Protein AF-A0A0U4ZTF5-F1 (afdb_monomer_lite)

Sequence (291 aa):
MTHYTDYFFTSNLTDYICPNFGTFQCRPPNACAREPSTGKLYCCDHMDGSHSVCWTIPSPCKNDGSTLYCSSWGVDWCCDYDTEVCTRTTGQTNICWNKVNSEVGLIYEDTLNQLYSSLMTDDPSATTYAFDLASTLQITVSSSFSSPPPLSTWSPKPDGSSSSVLTPSTLGTTTTDGSTTTTPALGPNTVNSPDPGSHPSSSWSGGAIAAMVLAGFMVVGTVLGVIVLLLDRRKSRDIVRSGAGSGAGAEIPELDDTRPVQQVCEADGHSIRPPLVPLGPHELPSGAWAL

pLDDT: mean 73.36, std 22.15, range [35.06, 98.44]

Organism: Aspergillus calidoustus (NCBI:txid454130)

Secondary structure (DSSP, 8-state):
--S-EEEEEEPGGGTTBPTT-TT-B--TTSEEEE-TTT--EEEE---SSTT-EEEEPPBPP-SSSSEEEEEETTEEEEEETTTEEE--STT--S-EEEEEEPGGGGS-HHHHHHHHHHHHHH-TT-SEEEE-HHHHHHHHHHHTTS-PPP-------------------------------------------------------S----SSSHHHHHHHHHHHHHHHHHHHHHHTTTTTS----------PPP------------TT----PPP-------PPPP-----

Foldseek 3Di:
DDQWDWKKFFDVVQVQADPPQVPDHQHPVWIWTAGPPPRFIWTWDQAAPDPTWTKGFFDDDDPPQQWDWDDDPRDIGTDGNPFWDDDLDPPDDRMTTGPDHGLSNLADRVLSVVQVVVQCVVPVPDRMRTDDSVVSNVVRVVVVPDDDDPDDPDDDDDDDDDDDDDDDDDDDDDDDDDDDDDDDDDDDDDDDDDDDDDDDDPPDDPDDPDDDPPPVCVVVVVVVVVVVVVVVVVVVVVVVPPPDDDDDDDDDDDDDDPDDPPPPDDSPPDDPPPPPDPPPDDDDDDDDDDD

Radius of gyration: 35.29 Å; chains: 1; bounding box: 78×75×112 Å

Structure (mmCIF, N/CA/C/O backbone):
data_AF-A0A0U4ZTF5-F1
#
_entry.id   AF-A0A0U4ZTF5-F1
#
loop_
_atom_site.group_PDB
_atom_site.id
_atom_site.type_symbol
_atom_site.label_atom_id
_atom_site.label_alt_id
_atom_site.label_comp_id
_atom_site.label_asym_id
_atom_site.label_entity_id
_atom_site.label_seq_id
_atom_site.pdbx_PDB_ins_code
_atom_site.Cartn_x
_atom_site.Cartn_y
_atom_site.Cartn_z
_atom_site.occupancy
_atom_site.B_iso_or_equiv
_atom_site.auth_seq_id
_atom_site.auth_comp_id
_atom_site.auth_asym_id
_atom_site.auth_atom_id
_atom_site.pdbx_PDB_model_num
ATOM 1 N N . MET A 1 1 ? -11.836 -17.768 -3.279 1.00 58.91 1 MET A N 1
ATOM 2 C CA . MET A 1 1 ? -10.509 -17.667 -2.642 1.00 58.91 1 MET A CA 1
ATOM 3 C C . MET A 1 1 ? -10.309 -16.195 -2.379 1.00 58.91 1 MET A C 1
ATOM 5 O O . MET A 1 1 ? -10.494 -15.438 -3.322 1.00 58.91 1 MET A O 1
ATOM 9 N N . THR A 1 2 ? -10.072 -15.800 -1.132 1.00 75.69 2 THR A N 1
ATOM 10 C CA . THR A 1 2 ? -9.764 -14.403 -0.813 1.00 75.69 2 THR A CA 1
ATOM 11 C C . THR A 1 2 ? -8.344 -14.116 -1.283 1.00 75.69 2 THR A C 1
ATOM 13 O O . THR A 1 2 ? -7.449 -14.944 -1.087 1.00 75.69 2 THR A O 1
ATOM 16 N N . HIS A 1 3 ? -8.141 -12.993 -1.967 1.00 88.06 3 HIS A N 1
ATOM 17 C CA . HIS A 1 3 ? -6.811 -12.639 -2.479 1.00 88.06 3 HIS A CA 1
ATOM 18 C C . HIS A 1 3 ? -5.901 -12.054 -1.398 1.00 88.06 3 HIS A C 1
ATOM 20 O O . HIS A 1 3 ? -4.679 -12.120 -1.523 1.00 88.06 3 HIS A O 1
ATOM 26 N N . TYR A 1 4 ? -6.494 -11.557 -0.314 1.00 94.50 4 TYR A N 1
ATOM 27 C CA . TYR A 1 4 ? -5.776 -11.032 0.833 1.00 94.50 4 TYR A CA 1
ATOM 28 C C . TYR A 1 4 ? -6.305 -11.619 2.142 1.00 94.50 4 TYR A C 1
ATOM 30 O O .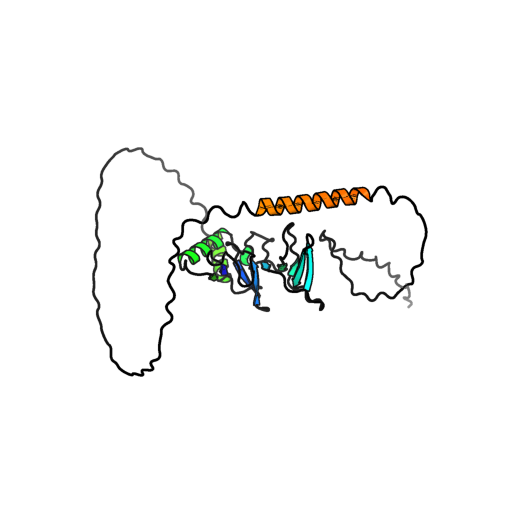 TYR A 1 4 ? -7.416 -12.151 2.222 1.00 94.50 4 TYR A O 1
ATOM 38 N N . THR A 1 5 ? -5.473 -11.524 3.169 1.00 95.56 5 THR A N 1
ATOM 39 C CA . THR A 1 5 ? -5.738 -11.900 4.554 1.00 95.56 5 THR A CA 1
ATOM 40 C C . THR A 1 5 ? -5.213 -10.811 5.485 1.00 95.56 5 THR A C 1
ATOM 42 O O . THR A 1 5 ? -4.510 -9.896 5.053 1.00 95.56 5 THR A O 1
ATOM 45 N N . ASP A 1 6 ? -5.538 -10.923 6.774 1.00 95.88 6 ASP A N 1
ATOM 46 C CA . ASP A 1 6 ? -4.990 -10.071 7.835 1.00 95.88 6 ASP A CA 1
ATOM 47 C C . ASP A 1 6 ? -5.192 -8.576 7.559 1.00 95.88 6 ASP A C 1
ATOM 49 O O . ASP A 1 6 ? -4.232 -7.812 7.463 1.00 95.88 6 ASP A O 1
ATOM 53 N N . TYR A 1 7 ? -6.449 -8.161 7.395 1.00 97.69 7 TYR A N 1
ATOM 54 C CA . TYR A 1 7 ? -6.780 -6.753 7.223 1.00 97.69 7 TYR A CA 1
ATOM 55 C C . TYR A 1 7 ? -6.584 -5.987 8.534 1.00 97.69 7 TYR A C 1
ATOM 57 O O . TYR A 1 7 ? -7.014 -6.427 9.604 1.00 97.69 7 TYR A O 1
ATOM 65 N N . PHE A 1 8 ? -5.941 -4.823 8.460 1.00 98.38 8 PHE A N 1
ATOM 66 C CA . PHE A 1 8 ? -5.794 -3.934 9.606 1.00 98.38 8 PHE A CA 1
ATOM 67 C C . PHE A 1 8 ? -5.695 -2.467 9.199 1.00 98.38 8 PHE A C 1
ATOM 69 O O . PHE A 1 8 ? -5.128 -2.114 8.166 1.00 98.38 8 PHE A O 1
ATOM 76 N N . PHE A 1 9 ? -6.197 -1.590 10.062 1.00 98.44 9 PHE A N 1
ATOM 77 C CA . PHE A 1 9 ? -5.936 -0.159 9.974 1.00 98.44 9 PHE A CA 1
ATOM 78 C C . PHE A 1 9 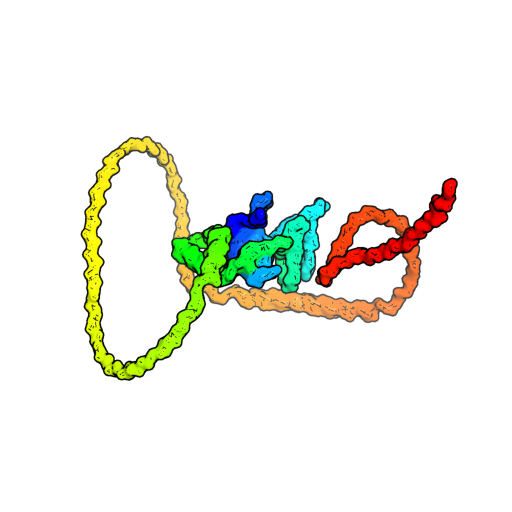? -4.646 0.189 10.711 1.00 98.44 9 PHE A C 1
ATOM 80 O O . PHE A 1 9 ? -4.359 -0.355 11.777 1.00 98.44 9 PHE A O 1
ATOM 87 N N . THR A 1 10 ? -3.886 1.142 10.191 1.00 98.25 10 THR A N 1
ATOM 88 C CA . THR A 1 10 ? -2.756 1.753 10.906 1.00 98.25 10 THR A CA 1
ATOM 89 C C . THR A 1 10 ? -3.211 2.961 11.721 1.00 98.25 10 THR A C 1
ATOM 91 O O . THR A 1 10 ? -4.184 3.632 11.366 1.00 98.25 10 THR A O 1
ATOM 94 N N . SER A 1 11 ? -2.513 3.263 12.815 1.00 97.94 11 SER A N 1
ATOM 95 C CA . SER A 1 11 ? -2.842 4.395 13.689 1.00 97.94 11 SER A CA 1
ATOM 96 C C . SER A 1 11 ? -1.932 5.607 13.470 1.00 97.94 11 SER A C 1
ATOM 98 O O . SER A 1 11 ? -0.894 5.526 12.806 1.00 97.94 11 SER A O 1
ATOM 100 N N . ASN A 1 12 ? -2.301 6.739 14.079 1.00 97.31 12 ASN A N 1
ATOM 101 C CA . ASN A 1 12 ? -1.485 7.956 14.078 1.00 97.31 12 ASN A CA 1
ATOM 102 C C . ASN A 1 12 ? -0.082 7.723 14.674 1.00 97.31 12 ASN A C 1
ATOM 104 O O . ASN A 1 12 ? 0.871 8.349 14.232 1.00 97.31 12 ASN A O 1
ATOM 108 N N . LEU A 1 13 ? 0.062 6.764 15.600 1.00 97.44 13 LEU A N 1
ATOM 109 C CA . LEU A 1 13 ? 1.351 6.400 16.207 1.00 97.44 13 LEU A CA 1
ATOM 110 C C . LEU A 1 13 ? 2.362 5.852 15.189 1.00 97.44 13 LEU A C 1
ATOM 112 O O . LEU A 1 13 ? 3.561 5.853 15.449 1.00 97.44 13 LEU A O 1
ATOM 116 N N . THR A 1 14 ? 1.873 5.369 14.047 1.00 97.62 14 THR A N 1
ATOM 117 C CA . THR A 1 14 ? 2.682 4.837 12.940 1.00 97.62 14 THR A CA 1
ATOM 118 C C . THR A 1 14 ? 2.707 5.769 11.731 1.00 97.62 14 THR A C 1
ATOM 120 O O . THR A 1 14 ? 3.066 5.332 10.643 1.00 97.62 14 THR A O 1
ATOM 123 N N . ASP A 1 15 ? 2.244 7.017 11.874 1.00 98.06 15 ASP A N 1
ATOM 124 C CA . ASP A 1 15 ? 2.003 7.943 10.757 1.00 98.06 15 ASP A CA 1
ATOM 125 C C . ASP A 1 15 ? 1.101 7.352 9.655 1.00 98.06 15 ASP A C 1
ATOM 127 O O . ASP A 1 15 ? 1.138 7.777 8.498 1.00 98.06 15 ASP A O 1
ATOM 131 N N . TYR A 1 16 ? 0.256 6.382 10.026 1.00 98.00 16 TYR A N 1
ATOM 132 C CA . TYR A 1 16 ? -0.575 5.591 9.120 1.00 98.00 16 TYR A CA 1
ATOM 133 C C . TYR A 1 16 ? 0.224 4.790 8.078 1.00 98.00 16 TYR A C 1
ATOM 135 O O . TYR A 1 16 ? -0.198 4.671 6.933 1.00 98.00 16 TYR A O 1
ATOM 143 N N . ILE A 1 17 ? 1.409 4.288 8.425 1.00 98.19 17 ILE A N 1
ATOM 144 C CA . ILE A 1 17 ? 2.298 3.589 7.489 1.00 98.19 17 ILE A CA 1
ATOM 145 C C . ILE A 1 17 ? 2.171 2.077 7.692 1.00 98.19 17 ILE A C 1
ATOM 147 O O . ILE A 1 17 ? 2.403 1.565 8.789 1.00 98.19 17 ILE A O 1
ATOM 151 N N . CYS A 1 18 ? 1.840 1.340 6.625 1.00 98.00 18 CYS A N 1
ATOM 152 C CA . CYS A 1 18 ? 1.868 -0.123 6.672 1.00 98.00 18 CYS A CA 1
ATOM 153 C C . CYS A 1 18 ? 3.309 -0.612 6.936 1.00 98.00 18 CYS A C 1
ATOM 155 O O . CYS A 1 18 ? 4.271 0.000 6.462 1.00 98.00 18 CYS A O 1
ATOM 157 N N . PRO A 1 19 ? 3.514 -1.741 7.634 1.00 97.25 19 PRO A N 1
ATOM 158 C CA . PRO A 1 19 ? 4.852 -2.282 7.835 1.00 97.25 19 PRO A CA 1
ATOM 159 C C . PRO A 1 19 ? 5.610 -2.429 6.507 1.00 97.25 19 PRO A C 1
ATOM 161 O O . PRO A 1 19 ? 5.064 -2.911 5.517 1.00 97.25 19 PRO A O 1
ATOM 164 N N . ASN A 1 20 ? 6.878 -2.016 6.493 1.00 94.69 20 ASN A N 1
ATOM 165 C CA . ASN A 1 20 ? 7.765 -2.004 5.322 1.00 94.69 20 ASN A CA 1
ATOM 166 C C . ASN A 1 20 ? 7.410 -1.009 4.200 1.00 94.69 20 ASN A C 1
ATOM 168 O O . ASN A 1 20 ? 8.105 -1.015 3.193 1.00 94.69 20 ASN A O 1
ATOM 172 N N . PHE A 1 21 ? 6.421 -0.119 4.353 1.00 96.12 21 PHE A N 1
ATOM 173 C CA . PHE A 1 21 ? 6.081 0.877 3.317 1.00 96.12 21 PHE A CA 1
ATOM 174 C C . PHE A 1 21 ? 6.982 2.122 3.325 1.00 96.12 21 PHE A C 1
ATOM 176 O O . PHE A 1 21 ? 6.812 3.020 2.503 1.00 96.12 21 PHE A O 1
ATOM 183 N N . GLY A 1 22 ? 7.956 2.210 4.232 1.00 94.69 22 GLY A N 1
ATOM 184 C CA . GLY A 1 22 ? 8.846 3.366 4.321 1.00 94.69 22 GLY A CA 1
ATOM 185 C C . GLY A 1 22 ? 8.079 4.620 4.735 1.00 94.69 22 GLY A C 1
ATOM 186 O O . GLY A 1 22 ? 7.768 4.771 5.906 1.00 94.69 22 GLY A O 1
ATOM 187 N N . THR A 1 23 ? 7.791 5.516 3.788 1.00 95.44 23 THR A N 1
ATOM 188 C CA . THR A 1 23 ? 7.067 6.781 4.024 1.00 95.44 23 THR A CA 1
ATOM 189 C C . THR A 1 23 ? 5.680 6.826 3.380 1.00 95.44 23 THR A C 1
ATOM 191 O O . THR A 1 23 ? 5.001 7.850 3.466 1.00 95.44 23 THR A O 1
ATOM 194 N N . PHE A 1 24 ? 5.262 5.764 2.686 1.00 95.44 24 PHE A N 1
ATOM 195 C CA . PHE A 1 24 ? 3.963 5.720 2.017 1.00 95.44 24 PHE A CA 1
ATOM 196 C C . PHE A 1 24 ? 2.853 5.443 3.035 1.00 95.44 24 PHE A C 1
ATOM 198 O O . PHE A 1 24 ? 2.872 4.429 3.731 1.00 95.44 24 PHE A O 1
ATOM 205 N N . GLN A 1 25 ? 1.892 6.362 3.121 1.00 97.06 25 GLN A N 1
ATOM 206 C CA . GLN A 1 25 ? 0.799 6.297 4.092 1.00 97.06 25 GLN A CA 1
ATOM 207 C C . GLN A 1 25 ? -0.409 5.555 3.510 1.00 97.06 25 GLN A C 1
ATOM 209 O O . GLN A 1 25 ? -0.802 5.792 2.370 1.00 97.06 25 GLN A O 1
ATOM 214 N N . CYS A 1 26 ? -1.029 4.720 4.335 1.00 97.62 26 CYS A N 1
ATOM 215 C CA . CYS A 1 26 ? -2.300 4.046 4.118 1.00 97.62 26 CYS A CA 1
ATOM 216 C C . CYS A 1 26 ? -3.315 4.567 5.145 1.00 97.62 26 CYS A C 1
ATOM 218 O O . CYS A 1 26 ? -3.537 3.974 6.201 1.00 97.62 26 CYS A O 1
ATOM 220 N N . ARG A 1 27 ? -3.871 5.755 4.884 1.00 97.38 27 ARG A N 1
ATOM 221 C CA . ARG A 1 27 ? -4.785 6.403 5.833 1.00 97.38 27 ARG A CA 1
ATOM 222 C C . ARG A 1 27 ? -6.159 5.727 5.820 1.00 97.38 27 ARG A C 1
ATOM 224 O O . ARG A 1 27 ? -6.708 5.559 4.733 1.00 97.38 27 ARG A O 1
ATOM 231 N N . PRO A 1 28 ? -6.750 5.437 6.994 1.00 96.75 28 PRO A N 1
ATOM 232 C CA . PRO A 1 28 ? -8.157 5.063 7.096 1.00 96.75 28 PRO A CA 1
ATOM 233 C C . PRO A 1 28 ? -9.048 6.056 6.329 1.00 96.75 28 PRO A C 1
ATOM 235 O O . PRO A 1 28 ? -8.750 7.258 6.357 1.00 96.75 28 PRO A O 1
ATOM 238 N N . PRO A 1 29 ? -10.102 5.589 5.639 1.00 95.81 29 PRO A N 1
ATOM 239 C CA . PRO A 1 29 ? -10.686 4.237 5.676 1.00 95.81 29 PRO A CA 1
ATOM 240 C C . PRO A 1 29 ? -9.959 3.169 4.832 1.00 95.81 29 PRO A C 1
ATOM 242 O O . PRO A 1 29 ? -10.417 2.027 4.791 1.00 95.81 29 PRO A O 1
ATOM 245 N N . ASN A 1 30 ? -8.823 3.483 4.201 1.00 97.12 30 ASN A N 1
ATOM 246 C CA . ASN A 1 30 ? -7.984 2.457 3.576 1.00 97.12 30 ASN A CA 1
ATOM 247 C C . ASN A 1 30 ? -7.383 1.532 4.642 1.00 97.12 30 ASN A C 1
ATOM 249 O O . ASN A 1 30 ? -7.098 1.954 5.768 1.00 97.12 30 ASN A O 1
ATOM 253 N N . ALA A 1 31 ? -7.148 0.276 4.272 1.00 97.81 31 ALA A N 1
ATOM 254 C CA . ALA A 1 31 ? -6.625 -0.739 5.178 1.00 97.81 31 ALA A CA 1
ATOM 255 C C . ALA A 1 31 ? -5.398 -1.433 4.589 1.00 97.81 31 ALA A C 1
ATOM 257 O O . ALA A 1 31 ? -5.329 -1.696 3.389 1.00 97.81 31 ALA A O 1
ATOM 258 N N . CYS A 1 32 ? -4.441 -1.777 5.444 1.00 98.38 32 CYS A N 1
ATOM 259 C CA . CYS A 1 32 ? -3.355 -2.663 5.067 1.00 98.38 32 CYS A CA 1
ATOM 260 C C . CYS A 1 32 ? -3.883 -4.104 4.998 1.00 98.38 32 CYS A C 1
ATOM 262 O O . CYS A 1 32 ? -4.701 -4.509 5.824 1.00 98.38 32 CYS A O 1
ATOM 264 N N . ALA A 1 33 ? -3.392 -4.883 4.041 1.00 97.81 33 ALA A N 1
ATOM 265 C CA . ALA A 1 33 ? -3.729 -6.291 3.877 1.00 97.81 33 ALA A CA 1
ATOM 266 C C . ALA A 1 33 ? -2.494 -7.087 3.450 1.00 97.81 33 ALA A C 1
ATOM 268 O O . ALA A 1 33 ? -1.558 -6.539 2.857 1.00 97.81 33 ALA A O 1
ATOM 269 N N . ARG A 1 34 ? -2.477 -8.385 3.744 1.00 97.25 34 ARG A N 1
ATOM 270 C CA . ARG A 1 34 ? -1.384 -9.290 3.387 1.00 97.25 34 ARG A CA 1
ATOM 271 C C . ARG A 1 34 ? -1.830 -10.256 2.301 1.00 97.25 34 ARG A C 1
ATOM 273 O O . ARG A 1 34 ? -2.877 -10.877 2.402 1.00 97.25 34 ARG A O 1
ATOM 280 N N . GLU A 1 35 ? -1.016 -10.426 1.272 1.00 95.62 35 GLU A N 1
ATOM 281 C CA . GLU A 1 35 ? -1.196 -11.517 0.320 1.00 95.62 35 GLU A CA 1
ATOM 282 C C . GLU A 1 35 ? -0.709 -12.837 0.953 1.00 95.62 35 GLU A C 1
ATOM 284 O O . GLU A 1 35 ? 0.447 -12.916 1.381 1.00 95.62 35 GLU A O 1
ATOM 289 N N . PRO A 1 36 ? -1.543 -13.891 1.019 1.00 94.56 36 PRO A N 1
ATOM 290 C CA . PRO A 1 36 ? -1.224 -15.105 1.771 1.00 94.56 36 PRO A CA 1
ATOM 291 C C . PRO A 1 36 ? -0.124 -15.962 1.128 1.00 94.56 36 PRO A C 1
ATOM 293 O O . PRO A 1 36 ? 0.556 -16.708 1.828 1.00 94.56 36 PRO A O 1
ATOM 296 N N . SER A 1 37 ? 0.066 -15.874 -0.192 1.00 92.94 37 SER A N 1
ATOM 297 C CA . SER A 1 37 ? 1.053 -16.675 -0.931 1.00 92.94 37 SER A CA 1
ATOM 298 C C . SER A 1 37 ? 2.484 -16.167 -0.744 1.00 92.94 37 SER A C 1
ATOM 300 O O . SER A 1 37 ? 3.409 -16.962 -0.587 1.00 92.94 37 SER A O 1
ATOM 302 N N . THR A 1 38 ? 2.670 -14.849 -0.758 1.00 93.62 38 THR A N 1
ATOM 303 C CA . THR A 1 38 ? 3.989 -14.196 -0.730 1.00 93.62 38 THR A CA 1
ATOM 304 C C . THR A 1 38 ? 4.291 -13.528 0.610 1.00 93.62 38 THR A C 1
ATOM 306 O O . THR A 1 38 ? 5.441 -13.203 0.902 1.00 93.62 38 THR A O 1
ATOM 309 N N . GLY A 1 39 ? 3.261 -13.280 1.424 1.00 94.94 39 GLY A N 1
ATOM 310 C CA . GLY A 1 39 ? 3.345 -12.438 2.610 1.00 94.94 39 GLY A CA 1
ATOM 311 C C . GLY A 1 39 ? 3.496 -10.947 2.296 1.00 94.94 39 GLY A C 1
ATOM 312 O O . GLY A 1 39 ? 3.721 -10.170 3.231 1.00 94.94 39 GLY A O 1
ATOM 313 N N . LYS A 1 40 ? 3.392 -10.534 1.023 1.00 95.88 40 LYS A N 1
ATOM 314 C CA . LYS A 1 40 ? 3.533 -9.138 0.597 1.00 95.88 40 LYS A CA 1
ATOM 315 C C . LYS A 1 40 ? 2.394 -8.294 1.163 1.00 95.88 40 LYS A C 1
ATOM 317 O O . LYS A 1 40 ? 1.247 -8.732 1.214 1.00 95.88 40 LYS A O 1
ATOM 322 N N . LEU A 1 41 ? 2.729 -7.093 1.625 1.00 97.56 41 LEU A N 1
ATOM 323 C CA . LEU A 1 41 ? 1.763 -6.149 2.177 1.00 97.56 41 LEU A CA 1
ATOM 324 C C . LEU A 1 41 ? 1.275 -5.192 1.094 1.00 97.56 41 LEU A C 1
ATOM 326 O O . LEU A 1 41 ? 2.063 -4.716 0.276 1.00 97.56 41 LEU A O 1
ATOM 330 N N . TYR A 1 42 ? -0.012 -4.887 1.145 1.00 98.12 42 TYR A N 1
ATOM 331 C CA . TYR A 1 42 ? -0.694 -3.938 0.279 1.00 98.12 42 TYR A CA 1
ATOM 332 C C . TYR A 1 42 ? -1.476 -2.941 1.136 1.00 98.12 42 TYR A C 1
ATOM 334 O O . TYR A 1 42 ? -1.934 -3.288 2.220 1.00 98.12 42 TYR A O 1
ATOM 342 N N . CYS A 1 43 ? -1.638 -1.719 0.645 1.00 98.06 43 CYS A N 1
ATOM 343 C CA . CYS A 1 43 ? -2.652 -0.782 1.101 1.00 98.06 43 CYS A CA 1
ATOM 344 C C . CYS A 1 43 ? -3.838 -0.867 0.143 1.00 98.06 43 CYS A C 1
ATOM 346 O O . CYS A 1 43 ? -3.681 -0.682 -1.061 1.00 98.06 43 CYS A O 1
ATOM 348 N N . CYS A 1 44 ? -5.007 -1.189 0.669 1.00 97.44 44 CYS A N 1
ATOM 349 C CA . CYS A 1 44 ? -6.221 -1.408 -0.092 1.00 97.44 44 CYS A CA 1
ATOM 350 C C . CYS A 1 44 ? -7.148 -0.208 0.054 1.00 97.44 44 CYS A C 1
ATOM 352 O O . CYS A 1 44 ? -7.593 0.107 1.162 1.00 97.44 44 CYS A O 1
ATOM 354 N N . ASP A 1 45 ? -7.426 0.443 -1.075 1.00 95.00 45 ASP A N 1
ATOM 355 C CA . ASP A 1 45 ? -8.300 1.605 -1.121 1.00 95.00 45 ASP A CA 1
ATOM 356 C C . ASP A 1 45 ? -9.765 1.186 -0.943 1.00 95.00 45 ASP A C 1
ATOM 358 O O . ASP A 1 45 ? -10.190 0.124 -1.419 1.00 95.00 45 ASP A O 1
ATOM 362 N N . HIS A 1 46 ? -10.540 2.035 -0.267 1.00 91.56 46 HIS A N 1
ATOM 363 C CA . HIS A 1 46 ? -11.956 1.789 0.027 1.00 91.56 46 HIS A CA 1
ATOM 364 C C . HIS A 1 46 ? -12.923 2.266 -1.066 1.00 91.56 46 HIS A C 1
ATOM 366 O O . HIS A 1 46 ? -14.128 2.164 -0.874 1.00 91.56 46 HIS A O 1
ATOM 372 N N . MET A 1 47 ? -12.419 2.828 -2.171 1.00 84.19 47 MET A N 1
ATOM 373 C CA . MET A 1 47 ? -13.247 3.537 -3.155 1.00 84.19 47 MET A CA 1
ATOM 374 C C . MET A 1 47 ? -14.486 2.746 -3.583 1.00 84.19 47 MET A C 1
ATOM 376 O O . MET A 1 47 ? -14.367 1.604 -4.026 1.00 84.19 47 MET A O 1
ATOM 380 N N . ASP A 1 48 ? -15.652 3.394 -3.519 1.00 66.25 48 ASP A N 1
ATOM 381 C CA . ASP A 1 48 ? -16.923 2.783 -3.898 1.00 66.25 48 ASP A CA 1
ATOM 382 C C . ASP A 1 48 ? -16.896 2.330 -5.372 1.00 66.25 48 ASP A C 1
ATOM 384 O O . ASP A 1 48 ? -16.779 3.131 -6.307 1.00 66.25 48 ASP A O 1
ATOM 388 N N . GLY A 1 49 ? -17.044 1.021 -5.593 1.00 65.69 49 GLY A N 1
ATOM 389 C CA . GLY A 1 49 ? -17.248 0.427 -6.914 1.00 65.69 49 GLY A CA 1
ATOM 390 C C . GLY A 1 49 ? -15.996 -0.171 -7.565 1.00 65.69 49 GLY A C 1
ATOM 391 O O . GLY A 1 49 ? -15.092 -0.684 -6.918 1.00 65.69 49 GLY A O 1
ATOM 392 N N . SER A 1 50 ? -15.959 -0.176 -8.900 1.00 64.81 50 SER A N 1
ATOM 393 C CA . SER A 1 50 ? -15.001 -0.959 -9.703 1.00 64.81 50 SER A CA 1
ATOM 394 C C . SER A 1 50 ? -13.569 -0.403 -9.769 1.00 64.81 50 SER A C 1
ATOM 396 O O . SER A 1 50 ? -12.771 -0.881 -10.573 1.00 64.81 50 SER A O 1
ATOM 398 N N . HIS A 1 51 ? -13.237 0.598 -8.950 1.00 80.31 51 HIS A N 1
ATOM 399 C CA . HIS A 1 51 ? -11.928 1.261 -8.946 1.00 80.31 51 HIS A CA 1
ATOM 400 C C . HIS A 1 51 ? -11.144 1.070 -7.644 1.00 80.31 51 HIS A C 1
ATOM 402 O O . HIS A 1 51 ? -10.087 1.674 -7.483 1.00 80.31 51 HIS A O 1
ATOM 408 N N . SER A 1 52 ? -11.624 0.228 -6.726 1.00 90.81 52 SER A N 1
ATOM 409 C CA . SER A 1 52 ? -10.886 -0.107 -5.514 1.00 90.81 52 SER A CA 1
ATOM 410 C C . SER A 1 52 ? -9.658 -0.955 -5.856 1.00 90.81 52 SER A C 1
ATOM 412 O O . SER A 1 52 ? -9.775 -2.126 -6.237 1.00 90.81 52 SER A O 1
ATOM 414 N N . VAL A 1 53 ? -8.473 -0.373 -5.713 1.00 94.56 53 VAL A N 1
ATOM 415 C CA . VAL A 1 53 ? -7.197 -1.047 -5.963 1.00 94.56 53 VAL A CA 1
ATOM 416 C C . VAL A 1 53 ? -6.477 -1.306 -4.648 1.00 94.56 53 VAL A C 1
ATOM 418 O O . VAL A 1 53 ? -6.536 -0.506 -3.717 1.00 94.56 53 VAL A O 1
ATOM 421 N N . CYS A 1 54 ? -5.785 -2.437 -4.566 1.00 96.75 54 CYS A N 1
ATOM 422 C CA . CYS A 1 54 ? -4.754 -2.635 -3.558 1.00 96.75 54 CYS A CA 1
ATOM 423 C C . CYS A 1 54 ? -3.409 -2.288 -4.186 1.00 96.75 54 CYS A C 1
ATOM 425 O O . CYS A 1 54 ? -3.096 -2.748 -5.282 1.00 96.75 54 CYS A O 1
ATOM 427 N N . TRP A 1 55 ? -2.607 -1.475 -3.514 1.00 97.06 55 TRP A N 1
ATOM 428 C CA . TRP A 1 55 ? -1.323 -1.012 -4.015 1.00 97.06 55 TRP A CA 1
ATOM 429 C C . TRP A 1 55 ? -0.199 -1.277 -3.018 1.00 97.06 55 TRP A C 1
ATOM 431 O O . TRP A 1 55 ? -0.418 -1.437 -1.821 1.00 97.06 55 TRP A O 1
ATOM 441 N N . THR A 1 56 ? 1.028 -1.361 -3.510 1.00 98.00 56 THR A N 1
ATOM 442 C CA . THR A 1 56 ? 2.214 -1.622 -2.692 1.00 98.00 56 THR A CA 1
ATOM 443 C C . THR A 1 56 ? 3.420 -0.854 -3.216 1.00 98.00 56 THR A C 1
ATOM 445 O O . THR A 1 56 ? 3.363 -0.212 -4.271 1.00 98.00 56 THR A O 1
ATOM 448 N N . ILE A 1 57 ? 4.505 -0.897 -2.448 1.00 97.12 57 ILE A N 1
ATOM 449 C CA . ILE A 1 57 ? 5.780 -0.299 -2.826 1.00 97.12 57 ILE A CA 1
ATOM 450 C C . ILE A 1 57 ? 6.550 -1.206 -3.802 1.00 97.12 57 ILE A C 1
ATOM 452 O O . ILE A 1 57 ? 6.350 -2.426 -3.815 1.00 97.12 57 ILE A O 1
ATOM 456 N N . PRO A 1 58 ? 7.458 -0.643 -4.614 1.00 96.94 58 PRO A N 1
ATOM 457 C CA . PRO A 1 58 ? 8.179 -1.402 -5.619 1.00 96.94 58 PRO A CA 1
ATOM 458 C C . PRO A 1 58 ? 9.166 -2.383 -4.995 1.00 96.94 58 PRO A C 1
ATOM 460 O O . PRO A 1 58 ? 9.713 -2.154 -3.914 1.00 96.94 58 PRO A O 1
ATOM 463 N N . SER A 1 59 ? 9.457 -3.447 -5.732 1.00 95.19 59 SER A N 1
ATOM 464 C CA . SER A 1 59 ? 10.554 -4.364 -5.427 1.00 95.19 59 SER A CA 1
ATOM 465 C C . SER A 1 59 ? 11.782 -4.061 -6.292 1.00 95.19 59 SER A C 1
ATOM 467 O O . SER A 1 59 ? 11.652 -3.430 -7.344 1.00 95.19 59 SER A O 1
ATOM 469 N N . PRO A 1 60 ? 12.982 -4.533 -5.905 1.00 95.75 60 PRO A N 1
ATOM 470 C CA . PRO A 1 60 ? 14.146 -4.481 -6.781 1.00 95.75 60 PRO A CA 1
ATOM 471 C C . PRO A 1 60 ? 13.857 -5.131 -8.140 1.00 95.75 60 PRO A C 1
ATOM 473 O O . PRO A 1 60 ? 13.300 -6.228 -8.198 1.00 95.75 60 PRO A O 1
ATOM 476 N N . CYS A 1 61 ? 14.257 -4.463 -9.222 1.00 97.25 61 CYS A N 1
ATOM 477 C CA . CYS A 1 61 ? 14.122 -4.982 -10.579 1.00 97.25 61 CYS A CA 1
ATOM 478 C C . CYS A 1 61 ? 14.950 -6.254 -10.774 1.00 97.25 61 CYS A C 1
ATOM 480 O O . CYS A 1 61 ? 16.131 -6.293 -10.413 1.00 97.25 61 CYS A O 1
ATOM 482 N N . LYS A 1 62 ? 14.345 -7.275 -11.383 1.00 97.50 62 LYS A N 1
ATOM 483 C CA . LYS A 1 62 ? 15.002 -8.538 -11.719 1.00 97.50 62 LYS A CA 1
ATOM 484 C C . LYS A 1 62 ? 15.044 -8.738 -13.231 1.00 97.50 62 LYS A C 1
ATOM 486 O O . LYS A 1 62 ? 14.151 -8.317 -13.959 1.00 97.50 62 LYS A O 1
ATOM 491 N N . ASN A 1 63 ? 16.086 -9.424 -13.693 1.00 96.81 63 ASN A N 1
ATOM 492 C CA . ASN A 1 63 ? 16.313 -9.714 -15.115 1.00 96.81 63 ASN A CA 1
ATOM 493 C C . ASN A 1 63 ? 15.760 -11.088 -15.546 1.00 96.81 63 ASN A C 1
ATOM 495 O O . ASN A 1 63 ? 16.052 -11.547 -16.646 1.00 96.81 63 ASN A O 1
ATOM 499 N N . ASP A 1 64 ? 15.010 -11.766 -14.678 1.00 96.94 64 ASP A N 1
ATOM 500 C CA . ASP A 1 64 ? 14.431 -13.099 -14.900 1.00 96.94 64 ASP A CA 1
ATOM 501 C C . ASP A 1 64 ? 13.010 -13.056 -15.491 1.00 96.94 64 ASP A C 1
ATOM 503 O O . ASP A 1 64 ? 12.420 -14.100 -15.754 1.00 96.94 64 ASP A O 1
ATOM 507 N N . GLY A 1 65 ? 12.462 -11.856 -15.703 1.00 96.06 65 GLY A N 1
ATOM 508 C CA . GLY A 1 65 ? 11.092 -11.651 -16.171 1.00 96.06 65 GLY A CA 1
ATOM 509 C C . GLY A 1 65 ? 10.039 -11.681 -15.062 1.00 96.06 65 GLY A C 1
ATOM 510 O O . GLY A 1 65 ? 8.870 -11.463 -15.359 1.00 96.06 65 GLY A O 1
ATOM 511 N N . SER A 1 66 ? 10.420 -11.878 -13.792 1.00 96.75 66 SER A N 1
ATOM 512 C CA . SER A 1 66 ? 9.467 -11.875 -12.673 1.00 96.75 66 SER A CA 1
ATOM 513 C C . SER A 1 66 ? 9.005 -10.465 -12.285 1.00 96.75 66 SER A C 1
ATOM 515 O O . SER A 1 66 ? 8.126 -10.316 -11.438 1.00 96.75 66 SER A O 1
ATOM 517 N N . THR A 1 67 ? 9.624 -9.421 -12.839 1.00 97.94 67 THR A N 1
ATOM 518 C CA . THR A 1 67 ? 9.272 -8.030 -12.551 1.00 97.94 67 THR A CA 1
ATOM 519 C C . THR A 1 67 ? 8.934 -7.259 -13.817 1.00 97.94 67 THR A C 1
ATOM 521 O O . THR A 1 67 ? 9.640 -7.355 -14.820 1.00 97.94 67 THR A O 1
ATOM 524 N N . LEU A 1 68 ? 7.892 -6.440 -13.738 1.00 97.38 68 LEU A N 1
ATOM 525 C CA . LEU A 1 68 ? 7.529 -5.443 -14.732 1.00 97.38 68 LEU A CA 1
ATOM 526 C C . LEU A 1 68 ? 8.277 -4.137 -14.443 1.00 97.38 68 LEU A C 1
ATOM 528 O O . LEU A 1 68 ? 8.145 -3.575 -13.357 1.00 97.38 68 LEU A O 1
ATOM 532 N N . TYR A 1 69 ? 9.030 -3.643 -15.424 1.00 97.81 69 TYR A N 1
ATOM 533 C CA . TYR A 1 69 ? 9.701 -2.347 -15.335 1.00 97.81 69 TYR A CA 1
ATOM 534 C C . TYR A 1 69 ? 8.711 -1.202 -15.576 1.00 97.81 69 TYR A C 1
ATOM 536 O O . TYR A 1 69 ? 8.002 -1.179 -16.583 1.00 97.81 69 TYR A O 1
ATOM 544 N N . CYS A 1 70 ? 8.696 -0.245 -14.656 1.00 97.38 70 CYS A N 1
ATOM 545 C CA . CYS A 1 70 ? 7.864 0.946 -14.673 1.00 97.38 70 CYS A CA 1
ATOM 546 C C . CYS A 1 70 ? 8.755 2.188 -14.663 1.00 97.38 70 CYS A C 1
ATOM 548 O O . CYS A 1 70 ? 9.726 2.256 -13.911 1.00 97.38 70 CYS A O 1
ATOM 550 N N . SER A 1 71 ? 8.406 3.195 -15.458 1.00 95.38 71 SER A N 1
ATOM 551 C CA . SER A 1 71 ? 9.101 4.478 -15.443 1.00 95.38 71 SER A CA 1
ATOM 552 C C . SER A 1 71 ? 8.117 5.632 -15.558 1.00 95.38 71 SER A C 1
ATOM 554 O O . SER A 1 71 ? 7.125 5.579 -16.289 1.00 95.38 71 SER A O 1
ATOM 556 N N . SER A 1 72 ? 8.369 6.690 -14.793 1.00 94.62 72 SER A N 1
ATOM 557 C CA . SER A 1 72 ? 7.581 7.918 -14.848 1.00 94.62 72 SER A CA 1
ATOM 558 C C . SER A 1 72 ? 8.401 9.081 -14.313 1.00 94.62 72 SER A C 1
ATOM 560 O O . SER A 1 72 ? 9.036 8.975 -13.266 1.00 94.62 72 SER A O 1
ATOM 562 N N . TRP A 1 73 ? 8.413 10.198 -15.044 1.00 91.25 73 TRP A N 1
ATOM 563 C CA . TRP A 1 73 ? 9.135 11.423 -14.664 1.00 91.25 73 TRP A CA 1
ATOM 564 C C . TRP A 1 73 ? 10.631 11.219 -14.360 1.00 91.25 73 TRP A C 1
ATOM 566 O O . TRP A 1 73 ? 11.201 11.919 -13.526 1.00 91.25 73 TRP A O 1
ATOM 576 N N . GLY A 1 74 ? 11.276 10.264 -15.039 1.00 91.69 74 GLY A N 1
ATOM 577 C CA . GLY A 1 74 ? 12.693 9.942 -14.832 1.00 91.69 74 GLY A CA 1
ATOM 578 C C . GLY A 1 74 ? 12.988 9.167 -13.544 1.00 91.69 74 GLY A C 1
ATOM 579 O O . GLY A 1 74 ? 14.149 9.066 -13.156 1.00 91.69 74 GLY A O 1
ATOM 580 N N . VAL A 1 75 ? 11.955 8.645 -12.877 1.00 94.44 75 VAL A N 1
ATOM 581 C CA . VAL A 1 75 ? 12.077 7.683 -11.782 1.00 94.44 75 VAL A CA 1
ATOM 582 C C . VAL A 1 75 ? 11.663 6.316 -12.303 1.00 94.44 75 VAL A C 1
ATOM 584 O O . VAL A 1 75 ? 10.576 6.170 -12.866 1.00 94.44 75 VAL A O 1
ATOM 587 N N . ASP A 1 76 ? 12.522 5.332 -12.067 1.00 95.62 76 ASP A N 1
ATOM 588 C CA . ASP A 1 76 ? 12.324 3.953 -12.493 1.00 95.62 76 ASP A CA 1
ATOM 589 C C . ASP A 1 76 ? 12.075 3.064 -11.276 1.00 95.62 76 ASP A C 1
ATOM 591 O O . ASP A 1 76 ? 12.746 3.193 -10.248 1.00 95.62 76 ASP A O 1
ATOM 595 N N . TRP A 1 77 ? 11.122 2.145 -11.393 1.00 97.38 77 TRP A N 1
ATOM 596 C CA . TRP A 1 77 ? 10.806 1.167 -10.358 1.00 97.38 77 TRP A CA 1
ATOM 597 C C . TRP A 1 77 ? 10.274 -0.124 -10.973 1.00 97.38 77 TRP A C 1
ATOM 599 O O . TRP A 1 77 ? 9.958 -0.173 -12.159 1.00 97.38 77 TRP A O 1
ATOM 609 N N . CYS A 1 78 ? 10.169 -1.184 -10.172 1.00 98.12 78 CYS A N 1
ATOM 610 C CA . CYS A 1 78 ? 9.678 -2.467 -10.653 1.00 98.12 78 CYS A CA 1
ATOM 611 C C . CYS A 1 78 ? 8.551 -3.026 -9.794 1.00 98.12 78 CYS A C 1
ATOM 613 O O . CYS A 1 78 ? 8.627 -3.041 -8.563 1.00 98.12 78 CYS A O 1
ATOM 615 N N . CYS A 1 79 ? 7.527 -3.512 -10.483 1.00 98.12 79 CYS A N 1
ATOM 616 C CA . CYS A 1 79 ? 6.384 -4.203 -9.905 1.00 98.12 79 CYS A CA 1
ATOM 617 C C . CYS A 1 79 ? 6.486 -5.701 -10.177 1.00 98.12 79 CYS A C 1
ATOM 619 O O . CYS A 1 79 ? 7.224 -6.123 -11.067 1.00 98.12 79 CYS A O 1
ATOM 621 N N . ASP A 1 80 ? 5.759 -6.509 -9.421 1.00 97.25 80 ASP A N 1
ATOM 622 C CA . ASP A 1 80 ? 5.637 -7.934 -9.708 1.00 97.25 80 ASP A CA 1
ATOM 623 C C . ASP A 1 80 ? 4.935 -8.140 -11.060 1.00 97.25 80 ASP A C 1
ATOM 625 O O . ASP A 1 80 ? 3.875 -7.568 -11.316 1.00 97.25 80 ASP A O 1
ATOM 629 N N . TYR A 1 81 ? 5.545 -8.907 -11.964 1.00 97.00 81 TYR A N 1
ATOM 630 C CA . TYR A 1 81 ? 5.011 -9.047 -13.320 1.00 97.00 81 TYR A CA 1
ATOM 631 C C . TYR A 1 81 ? 3.660 -9.769 -13.338 1.00 97.00 81 TYR A C 1
ATOM 633 O O . TYR A 1 81 ? 2.781 -9.424 -14.135 1.00 97.00 81 TYR A O 1
ATOM 641 N N . ASP A 1 82 ? 3.472 -10.751 -12.459 1.00 95.56 82 ASP A N 1
ATOM 642 C CA . ASP A 1 82 ? 2.312 -11.633 -12.491 1.00 95.56 82 ASP A CA 1
ATOM 643 C C . ASP A 1 82 ? 1.116 -10.994 -11.797 1.00 95.56 82 ASP A C 1
ATOM 645 O O . ASP A 1 82 ? 0.006 -11.017 -12.342 1.00 95.56 82 ASP A O 1
ATOM 649 N N . THR A 1 83 ? 1.336 -10.352 -10.651 1.00 95.81 83 THR A N 1
ATOM 650 C CA . THR A 1 83 ? 0.247 -9.851 -9.801 1.00 95.81 83 THR A CA 1
ATOM 651 C C . THR A 1 83 ? 0.030 -8.346 -9.883 1.00 95.81 83 THR A C 1
ATOM 653 O O . THR A 1 83 ? -1.031 -7.878 -9.469 1.00 95.81 83 THR A O 1
ATOM 656 N N . GLU A 1 84 ? 0.957 -7.576 -10.462 1.00 97.25 84 GLU A N 1
ATOM 657 C CA . GLU A 1 84 ? 0.920 -6.113 -10.406 1.00 97.25 84 GLU A CA 1
ATOM 658 C C . GLU A 1 84 ? 1.020 -5.433 -11.775 1.00 97.25 84 GLU A C 1
ATOM 660 O O . GLU A 1 84 ? 1.415 -6.004 -12.792 1.00 97.25 84 GLU A O 1
ATOM 665 N N . VAL A 1 85 ? 0.621 -4.166 -11.800 1.00 97.06 85 VAL A N 1
ATOM 666 C CA . VAL A 1 85 ? 0.794 -3.238 -12.914 1.00 97.06 85 VAL A CA 1
ATOM 667 C C . VAL A 1 85 ? 1.337 -1.914 -12.392 1.00 97.06 85 VAL A C 1
ATOM 669 O O . VAL A 1 85 ? 1.124 -1.540 -11.236 1.00 97.06 85 VAL A O 1
ATOM 672 N N . CYS A 1 86 ? 2.027 -1.175 -13.258 1.00 97.12 86 CYS A N 1
ATOM 673 C CA . CYS A 1 86 ? 2.435 0.190 -12.945 1.00 97.12 86 CYS A CA 1
ATOM 674 C C . CYS A 1 86 ? 1.198 1.045 -12.627 1.00 97.12 86 CYS A C 1
ATOM 676 O O . CYS A 1 86 ? 0.166 0.910 -13.297 1.00 97.12 86 CYS A O 1
ATOM 678 N N . THR A 1 87 ? 1.301 1.935 -11.632 1.00 95.06 87 THR A N 1
ATOM 679 C CA . THR A 1 87 ? 0.234 2.911 -11.359 1.00 95.06 87 THR A CA 1
ATOM 680 C C . THR A 1 87 ? -0.144 3.674 -12.631 1.00 95.06 87 THR A C 1
ATOM 682 O O . THR A 1 87 ? 0.716 4.073 -13.420 1.00 95.06 87 THR A O 1
ATOM 685 N N . ARG A 1 88 ? -1.452 3.855 -12.842 1.00 87.44 88 ARG A N 1
ATOM 686 C CA . ARG A 1 88 ? -2.001 4.617 -13.977 1.00 87.44 88 ARG A CA 1
ATOM 687 C C . ARG A 1 88 ? -2.322 6.062 -13.610 1.00 87.44 88 ARG A C 1
ATOM 689 O O . ARG A 1 88 ? -2.725 6.842 -14.472 1.00 87.44 88 ARG A O 1
ATOM 696 N N . THR A 1 89 ? -2.158 6.429 -12.343 1.00 88.88 89 THR A N 1
ATOM 697 C CA . THR A 1 89 ? -2.471 7.774 -11.873 1.00 88.88 89 THR A CA 1
ATOM 698 C C . THR A 1 89 ? -1.316 8.711 -12.178 1.00 88.88 89 THR A C 1
ATOM 700 O O . THR A 1 89 ? -0.178 8.504 -11.756 1.00 88.88 89 THR A O 1
ATOM 703 N N . THR A 1 90 ? -1.619 9.790 -12.896 1.00 88.25 90 THR A N 1
ATOM 704 C CA . THR A 1 90 ? -0.626 10.822 -13.204 1.00 88.25 90 THR A CA 1
ATOM 705 C C . THR A 1 90 ? -0.081 11.429 -11.911 1.00 88.25 90 THR A C 1
ATOM 707 O O . THR A 1 90 ? -0.841 11.840 -11.040 1.00 88.25 90 THR A O 1
ATOM 710 N N . GLY A 1 91 ? 1.246 11.492 -11.794 1.00 87.00 91 GLY A N 1
ATOM 711 C CA . GLY A 1 91 ? 1.932 12.051 -10.626 1.00 87.00 91 GLY A CA 1
ATOM 712 C C . GLY A 1 91 ? 2.165 11.059 -9.483 1.00 87.00 91 GLY A C 1
ATOM 713 O O . GLY A 1 91 ? 2.839 11.414 -8.521 1.00 87.00 91 GLY A O 1
ATOM 714 N N . GLN A 1 92 ? 1.677 9.821 -9.591 1.00 91.00 92 GLN A N 1
ATOM 715 C CA . GLN A 1 92 ? 2.098 8.740 -8.704 1.00 91.00 92 GLN A CA 1
ATOM 716 C C . GLN A 1 92 ? 3.351 8.061 -9.273 1.00 91.00 92 GLN A C 1
ATOM 718 O O . GLN A 1 92 ? 3.389 7.669 -10.437 1.00 91.00 92 GLN A O 1
ATOM 723 N N . THR A 1 93 ? 4.383 7.921 -8.446 1.00 93.81 93 THR A N 1
ATOM 724 C CA . THR A 1 93 ? 5.609 7.170 -8.749 1.00 93.81 93 THR A CA 1
ATOM 725 C C . THR A 1 93 ? 5.888 6.199 -7.613 1.00 93.81 93 THR A C 1
ATOM 727 O O . THR A 1 93 ? 5.388 6.393 -6.505 1.00 93.81 93 THR A O 1
ATOM 730 N N . ASN A 1 94 ? 6.677 5.152 -7.874 1.00 95.56 94 ASN A N 1
ATOM 731 C CA . ASN A 1 94 ? 6.996 4.122 -6.880 1.00 95.56 94 ASN A CA 1
ATOM 732 C C . ASN A 1 94 ? 5.748 3.451 -6.275 1.00 95.56 94 ASN A C 1
ATOM 734 O O . ASN A 1 94 ? 5.707 3.169 -5.081 1.00 95.56 94 ASN A O 1
ATOM 738 N N . ILE A 1 95 ? 4.720 3.218 -7.092 1.00 96.31 95 ILE A N 1
ATOM 739 C CA . ILE A 1 95 ? 3.500 2.524 -6.677 1.00 96.31 95 ILE A CA 1
ATOM 740 C C . ILE A 1 95 ? 3.190 1.430 -7.696 1.00 96.31 95 ILE A C 1
ATOM 742 O O . ILE A 1 95 ? 3.189 1.666 -8.910 1.00 96.31 95 ILE A O 1
ATOM 746 N N . CYS A 1 96 ? 2.912 0.241 -7.175 1.00 97.69 96 CYS A N 1
ATOM 747 C CA . CYS A 1 96 ? 2.495 -0.931 -7.928 1.00 97.69 96 CYS A CA 1
ATOM 748 C C . CYS A 1 96 ? 1.059 -1.275 -7.548 1.00 97.69 96 CYS A C 1
ATOM 750 O O . CYS A 1 96 ? 0.773 -1.491 -6.372 1.00 97.69 96 CYS A O 1
ATOM 752 N N . TRP A 1 97 ? 0.148 -1.281 -8.520 1.00 96.81 97 TRP A N 1
ATOM 753 C CA . TRP A 1 97 ? -1.244 -1.673 -8.304 1.00 96.81 97 TRP A CA 1
ATOM 754 C C . TRP A 1 97 ? -1.385 -3.164 -8.522 1.00 96.81 97 TRP A C 1
ATOM 756 O O . TRP A 1 97 ? -0.928 -3.683 -9.537 1.00 96.81 97 TRP A O 1
ATOM 766 N N . ASN A 1 98 ? -2.048 -3.851 -7.605 1.00 96.00 98 ASN A N 1
ATOM 767 C CA . ASN A 1 98 ? -2.427 -5.230 -7.821 1.00 96.00 98 ASN A CA 1
ATOM 768 C C . ASN A 1 98 ? -3.477 -5.307 -8.943 1.00 96.00 98 ASN A C 1
ATOM 770 O O . ASN A 1 98 ? -4.347 -4.442 -9.065 1.00 96.00 98 ASN A O 1
ATOM 774 N N . LYS A 1 99 ? -3.382 -6.339 -9.783 1.00 94.75 99 LYS A N 1
ATOM 775 C CA . LYS A 1 99 ? -4.334 -6.605 -10.871 1.00 94.75 99 LYS A CA 1
ATOM 776 C C . LYS A 1 99 ? -5.708 -7.027 -10.354 1.00 94.75 99 LYS A C 1
ATOM 778 O O . LYS A 1 99 ? -6.685 -6.941 -11.094 1.00 94.75 99 LYS A O 1
ATOM 783 N N . VAL A 1 100 ? -5.770 -7.527 -9.124 1.00 93.00 100 VAL A N 1
ATOM 784 C CA . VAL A 1 100 ? -7.000 -7.941 -8.459 1.00 93.00 100 VAL A CA 1
ATOM 785 C C . VAL A 1 100 ? -7.599 -6.754 -7.716 1.00 93.00 100 VAL A C 1
ATOM 787 O O . VAL A 1 100 ? -6.904 -6.015 -7.019 1.00 93.00 100 VAL A O 1
ATOM 790 N N . ASN A 1 101 ? -8.913 -6.590 -7.854 1.00 91.62 101 ASN A N 1
ATOM 791 C CA . ASN A 1 101 ? -9.646 -5.557 -7.137 1.00 91.62 101 ASN A CA 1
ATOM 792 C C . ASN A 1 101 ? -9.622 -5.810 -5.625 1.00 91.62 101 ASN A C 1
ATOM 794 O O . ASN A 1 101 ? -9.712 -6.946 -5.158 1.00 91.62 101 ASN A O 1
ATOM 798 N N . SER A 1 102 ? -9.559 -4.719 -4.869 1.00 91.56 102 SER A N 1
ATOM 799 C CA . SER A 1 102 ? -9.667 -4.734 -3.415 1.00 91.56 102 SER A CA 1
ATOM 800 C C . SER A 1 102 ? -11.050 -5.211 -2.967 1.00 91.56 102 SER A C 1
ATOM 802 O O . SER A 1 102 ? -12.068 -4.659 -3.374 1.00 91.56 102 SER A O 1
ATOM 804 N N . GLU A 1 103 ? -11.096 -6.195 -2.068 1.00 91.81 103 GLU A N 1
ATOM 805 C CA . GLU A 1 103 ? -12.345 -6.600 -1.408 1.00 91.81 103 GLU A CA 1
ATOM 806 C C . GLU A 1 103 ? -12.828 -5.536 -0.396 1.00 91.81 103 GLU A C 1
ATOM 808 O O . GLU A 1 103 ? -14.011 -5.496 -0.064 1.00 91.81 103 GLU A O 1
ATOM 813 N N . VAL A 1 104 ? -11.945 -4.627 0.050 1.00 92.31 104 VAL A N 1
ATOM 814 C CA . VAL A 1 104 ? -12.297 -3.501 0.941 1.00 92.31 104 VAL A CA 1
ATOM 815 C C . VAL A 1 104 ? -13.247 -2.526 0.246 1.00 92.31 104 VAL A C 1
ATOM 817 O O . VAL A 1 104 ? -14.133 -1.988 0.900 1.00 92.31 104 VAL A O 1
ATOM 820 N N . GLY A 1 105 ? -13.139 -2.367 -1.078 1.00 90.69 105 GLY A N 1
ATOM 821 C CA . GLY A 1 105 ? -14.041 -1.515 -1.865 1.00 90.69 105 GLY A CA 1
ATOM 822 C C . GLY A 1 105 ? -15.477 -2.031 -1.988 1.00 90.69 105 GLY A C 1
ATOM 823 O O . GLY A 1 105 ? -16.324 -1.363 -2.578 1.00 90.69 105 GLY A O 1
ATOM 824 N N . LEU A 1 106 ? -15.773 -3.223 -1.455 1.00 90.12 106 LEU A N 1
ATOM 825 C CA . LEU A 1 106 ? -17.140 -3.741 -1.341 1.00 90.12 106 LEU A CA 1
ATOM 826 C C . LEU A 1 106 ? -17.849 -3.259 -0.066 1.00 90.12 106 LEU A C 1
ATOM 828 O O . LEU A 1 106 ? -19.061 -3.437 0.061 1.00 90.12 106 LEU A O 1
ATOM 832 N N . ILE A 1 107 ? -17.108 -2.691 0.887 1.00 90.31 107 ILE A N 1
ATOM 833 C CA . ILE A 1 107 ? -17.639 -2.186 2.151 1.00 90.31 107 ILE A CA 1
ATOM 834 C C . ILE A 1 107 ? -17.821 -0.677 2.020 1.00 90.31 107 ILE A C 1
ATOM 836 O O . ILE A 1 107 ? -16.887 0.030 1.659 1.00 90.31 107 ILE A O 1
ATOM 840 N N . TYR A 1 108 ? -19.009 -0.180 2.372 1.00 90.81 108 TYR A N 1
ATOM 841 C CA . TYR A 1 108 ? -19.264 1.259 2.385 1.00 90.81 108 TYR A CA 1
ATOM 842 C C . TYR A 1 108 ? -18.287 1.995 3.306 1.00 90.81 108 TYR A C 1
ATOM 844 O O . TYR A 1 108 ? -18.052 1.567 4.443 1.00 90.81 108 TYR A O 1
ATOM 852 N N . GLU A 1 109 ? -17.809 3.152 2.846 1.00 92.31 109 GLU A N 1
ATOM 853 C CA . GLU A 1 109 ? -16.910 4.042 3.589 1.00 92.31 109 GLU A CA 1
ATOM 854 C C . GLU A 1 109 ? -17.369 4.275 5.035 1.00 92.31 109 GLU A C 1
ATOM 856 O O . GLU A 1 109 ? -16.587 4.126 5.975 1.00 92.31 109 GLU A O 1
ATOM 861 N N . ASP A 1 110 ? -18.656 4.574 5.229 1.00 92.88 110 ASP A N 1
ATOM 862 C CA . ASP A 1 110 ? -19.233 4.833 6.551 1.00 92.88 110 ASP A CA 1
ATOM 863 C C . ASP A 1 110 ? -19.060 3.649 7.510 1.00 92.88 110 ASP A C 1
ATOM 865 O O . ASP A 1 110 ? -18.822 3.841 8.703 1.00 92.88 110 ASP A O 1
ATOM 869 N N . THR A 1 111 ? -19.142 2.417 6.998 1.00 93.38 111 THR A N 1
ATOM 870 C CA . THR A 1 111 ? -18.960 1.206 7.811 1.00 93.38 111 THR A CA 1
ATOM 871 C C . THR A 1 111 ? -17.497 1.048 8.221 1.00 93.38 111 THR A C 1
ATOM 873 O O . THR A 1 111 ? -17.224 0.771 9.388 1.00 93.38 111 THR A O 1
ATOM 876 N N . LEU A 1 112 ? -16.551 1.279 7.303 1.00 94.88 112 LEU A N 1
ATOM 877 C CA . LEU A 1 112 ? -15.115 1.229 7.609 1.00 94.88 112 LEU A CA 1
ATOM 878 C C . LEU A 1 112 ? -14.706 2.330 8.595 1.00 94.88 112 LEU A C 1
ATOM 880 O O . LEU A 1 112 ? -13.960 2.060 9.533 1.00 94.88 112 LEU A O 1
ATOM 884 N N . ASN A 1 113 ? -15.240 3.543 8.444 1.00 96.00 113 ASN A N 1
ATOM 885 C CA . ASN A 1 113 ? -14.990 4.653 9.365 1.00 96.00 113 ASN A CA 1
ATOM 886 C C . ASN A 1 113 ? -15.545 4.380 10.771 1.00 96.00 113 ASN A C 1
ATOM 888 O O . ASN A 1 113 ? -14.869 4.657 11.768 1.00 96.00 113 ASN A O 1
ATOM 892 N N . GLN A 1 114 ? -16.755 3.817 10.871 1.00 95.44 114 GLN A N 1
ATOM 893 C CA . GLN A 1 114 ? -17.333 3.412 12.157 1.00 95.44 114 GLN A CA 1
ATOM 894 C C . GLN A 1 114 ? -16.514 2.300 12.813 1.00 95.44 114 GLN A C 1
ATOM 896 O O . GLN A 1 114 ? -16.209 2.391 14.002 1.00 95.44 114 GLN A O 1
ATOM 901 N N . LEU A 1 115 ? -16.111 1.291 12.037 1.00 96.19 115 LEU A N 1
ATOM 902 C CA . LEU A 1 115 ? -15.265 0.201 12.513 1.00 96.19 115 LEU A CA 1
ATOM 903 C C . LEU A 1 115 ? -13.919 0.725 13.027 1.00 96.19 115 LEU A C 1
ATOM 905 O O . LEU A 1 115 ? -13.540 0.426 14.157 1.00 96.19 115 LEU A O 1
ATOM 909 N N . TYR A 1 116 ? -13.238 1.565 12.244 1.00 97.31 116 TYR A N 1
ATOM 910 C CA . TYR A 1 116 ? -11.982 2.196 12.644 1.00 97.31 116 TYR A CA 1
ATOM 911 C C . TYR A 1 116 ? -12.132 3.000 13.941 1.00 97.31 116 TYR A C 1
ATOM 913 O O . TYR A 1 116 ? -11.352 2.820 14.874 1.00 97.31 116 TYR A O 1
ATOM 921 N N . SER A 1 117 ? -13.165 3.842 14.030 1.00 97.56 117 SER A N 1
ATOM 922 C CA . SER A 1 117 ? -13.425 4.669 15.216 1.00 97.56 117 SER A CA 1
ATOM 923 C C . SER A 1 117 ? -13.713 3.822 16.457 1.00 97.56 117 SER A C 1
ATOM 925 O O . SER A 1 117 ? -13.241 4.145 17.549 1.00 97.56 117 SER A O 1
ATOM 927 N N . SER A 1 118 ? -14.460 2.725 16.293 1.00 97.44 118 SER A N 1
ATOM 928 C CA . SER A 1 118 ? -14.751 1.780 17.372 1.00 97.44 118 SER A CA 1
ATOM 929 C C . SER A 1 118 ? -13.476 1.110 17.881 1.00 97.44 118 SER A C 1
ATOM 931 O O . SER A 1 118 ? -13.247 1.093 19.086 1.00 97.44 118 SER A O 1
ATOM 933 N N . LEU A 1 119 ? -12.629 0.605 16.979 1.00 97.50 119 LEU A N 1
ATOM 934 C CA . LEU A 1 119 ? -11.372 -0.062 17.339 1.00 97.50 119 LEU A CA 1
ATOM 935 C C . LEU A 1 119 ? -10.378 0.908 17.995 1.00 97.50 119 LEU A C 1
ATOM 937 O O . LEU A 1 119 ? -9.748 0.570 18.993 1.00 97.50 119 LEU A O 1
ATOM 941 N N . MET A 1 120 ? -10.284 2.137 17.481 1.00 97.44 120 MET A N 1
ATOM 942 C CA . MET A 1 120 ? -9.428 3.182 18.049 1.00 97.44 120 MET A CA 1
ATOM 943 C C . MET A 1 120 ? -9.873 3.615 19.451 1.00 97.44 120 MET A C 1
ATOM 945 O O . MET A 1 120 ? -9.041 3.994 20.271 1.00 97.44 120 MET A O 1
ATOM 949 N N . THR A 1 121 ? -11.177 3.580 19.731 1.00 97.81 121 THR A N 1
ATOM 950 C CA . THR A 1 121 ? -11.707 3.900 21.065 1.00 97.81 121 THR A CA 1
ATOM 951 C C . THR A 1 121 ? -11.445 2.771 22.064 1.00 97.81 121 THR A C 1
ATOM 953 O O . THR A 1 121 ? -11.243 3.053 23.243 1.00 97.81 121 THR A O 1
ATOM 956 N N . ASP A 1 122 ? -11.437 1.519 21.600 1.00 98.06 122 ASP A N 1
ATOM 957 C CA . ASP A 1 122 ? -11.200 0.332 22.430 1.00 98.06 122 ASP A CA 1
ATOM 958 C C . ASP A 1 122 ? -9.735 0.227 22.892 1.00 98.06 122 ASP A C 1
ATOM 960 O O . ASP A 1 122 ? -9.473 0.022 24.076 1.00 98.06 122 ASP A O 1
ATOM 964 N N . ASP A 1 123 ? -8.777 0.467 21.987 1.00 98.06 123 ASP A N 1
ATOM 965 C CA . ASP A 1 123 ? -7.345 0.508 22.318 1.00 98.06 123 ASP A CA 1
ATOM 966 C C . ASP A 1 123 ? -6.624 1.703 21.666 1.00 98.06 123 ASP A C 1
ATOM 968 O O . ASP A 1 123 ? -5.926 1.552 20.662 1.00 98.06 123 ASP A O 1
ATOM 972 N N . PRO A 1 124 ? -6.700 2.910 22.252 1.00 97.44 124 PRO A N 1
ATOM 973 C CA . PRO A 1 124 ? -6.074 4.103 21.679 1.00 97.44 124 PRO A CA 1
ATOM 974 C C . PRO A 1 124 ? -4.538 4.044 21.643 1.00 97.44 124 PRO A C 1
ATOM 976 O O . PRO A 1 124 ? -3.906 4.907 21.029 1.00 97.44 124 PRO A O 1
ATOM 979 N N . SER A 1 125 ? -3.925 3.067 22.324 1.00 98.12 125 SER A N 1
ATOM 980 C CA . SER A 1 125 ? -2.474 2.869 22.353 1.00 98.12 125 SER A CA 1
ATOM 981 C C . SER A 1 125 ? -1.970 1.919 21.266 1.00 98.12 125 SER A C 1
ATOM 983 O O . SER A 1 125 ? -0.758 1.833 21.041 1.00 98.12 125 SER A O 1
ATOM 985 N N . ALA A 1 126 ? -2.877 1.244 20.555 1.00 98.06 126 ALA A N 1
ATOM 986 C CA . ALA A 1 126 ? -2.517 0.334 19.486 1.00 98.06 126 ALA A CA 1
ATOM 987 C C . ALA A 1 126 ? -1.910 1.069 18.280 1.00 98.06 126 ALA A C 1
ATOM 989 O O . ALA A 1 126 ? -2.337 2.143 17.834 1.00 98.06 126 ALA A O 1
ATOM 990 N N . THR A 1 127 ? -0.894 0.444 17.695 1.00 98.00 127 THR A N 1
ATOM 991 C CA . THR A 1 127 ? -0.277 0.877 16.434 1.00 98.00 127 THR A CA 1
ATOM 992 C C . THR A 1 127 ? -1.048 0.372 15.214 1.00 98.00 127 THR A C 1
ATOM 994 O O . THR A 1 127 ? -1.008 0.995 14.150 1.00 98.00 127 THR A O 1
ATOM 997 N N . THR A 1 128 ? -1.784 -0.728 15.375 1.00 98.19 128 THR A N 1
ATOM 998 C CA . THR A 1 128 ? -2.581 -1.377 14.332 1.00 98.19 128 THR A CA 1
ATOM 999 C C . THR A 1 128 ? -3.894 -1.903 14.895 1.00 98.19 128 THR A C 1
ATOM 1001 O O . THR A 1 128 ? -3.906 -2.459 15.989 1.00 98.19 128 THR A O 1
ATOM 1004 N N . TYR A 1 129 ? -4.961 -1.825 14.106 1.00 98.25 129 TYR A N 1
ATOM 1005 C CA . TYR A 1 129 ? -6.296 -2.301 14.458 1.00 98.25 129 TYR A CA 1
ATOM 1006 C C . TYR A 1 129 ? -6.741 -3.365 13.461 1.00 98.25 129 TYR A C 1
ATOM 1008 O O . TYR A 1 129 ? -7.169 -3.039 12.353 1.00 98.25 129 TYR A O 1
ATOM 1016 N N . ALA A 1 130 ? -6.588 -4.634 13.831 1.00 97.94 130 ALA A 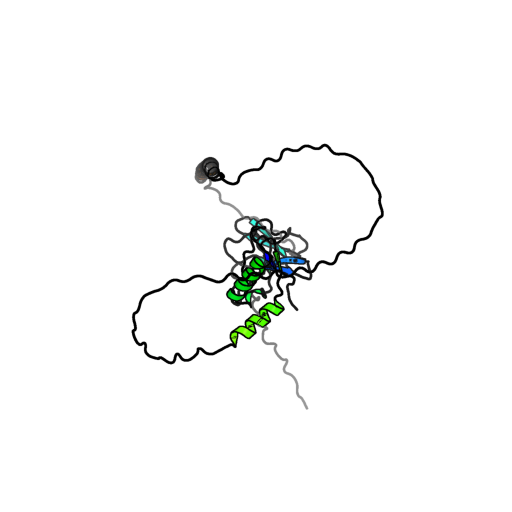N 1
ATOM 1017 C CA . ALA A 1 130 ? -6.992 -5.750 12.985 1.00 97.94 130 ALA A CA 1
ATOM 1018 C C . ALA A 1 130 ? -8.518 -5.869 12.918 1.00 97.94 130 ALA A C 1
ATOM 1020 O O . ALA A 1 130 ? -9.213 -5.631 13.906 1.00 97.94 130 ALA A O 1
ATOM 1021 N N . PHE A 1 131 ? -9.030 -6.275 11.761 1.00 96.75 131 PHE A N 1
ATOM 1022 C CA . PHE A 1 131 ? -10.441 -6.585 11.584 1.00 96.75 131 PHE A CA 1
ATOM 1023 C C . PHE A 1 131 ? -10.633 -7.729 10.592 1.00 96.75 131 PHE A C 1
ATOM 1025 O O . PHE A 1 131 ? -9.783 -8.000 9.745 1.00 96.75 131 PHE A O 1
ATOM 1032 N N . ASP A 1 132 ? -11.770 -8.410 10.706 1.00 95.25 132 ASP A N 1
ATOM 1033 C CA . ASP A 1 132 ? -12.156 -9.454 9.768 1.00 95.25 132 ASP A CA 1
ATOM 1034 C C . ASP A 1 132 ? -13.111 -8.890 8.709 1.00 95.25 132 ASP A C 1
ATOM 1036 O O . ASP A 1 132 ? -14.196 -8.374 9.000 1.00 95.25 132 ASP A O 1
ATOM 1040 N N . LEU A 1 133 ? -12.691 -8.989 7.450 1.00 92.00 133 LEU A N 1
ATOM 1041 C CA . LEU A 1 133 ? -13.457 -8.489 6.316 1.00 92.00 133 LEU A CA 1
ATOM 1042 C C . LEU A 1 133 ? -14.760 -9.278 6.132 1.00 92.00 133 LEU A C 1
ATOM 1044 O O . LEU A 1 133 ? -15.795 -8.695 5.811 1.00 92.00 133 LEU A O 1
ATOM 1048 N N . ALA A 1 134 ? -14.732 -10.594 6.373 1.00 90.31 134 ALA A N 1
ATOM 1049 C CA . ALA A 1 134 ? -15.880 -11.464 6.142 1.00 90.31 134 ALA A CA 1
ATOM 1050 C C . ALA A 1 134 ? -17.034 -11.144 7.102 1.00 90.31 134 ALA A C 1
ATOM 1052 O O . ALA A 1 134 ? -18.180 -11.009 6.667 1.00 90.31 134 ALA A O 1
ATOM 1053 N N . SER A 1 135 ? -16.740 -10.967 8.392 1.00 89.56 135 SER A N 1
ATOM 1054 C CA . SER A 1 135 ? -17.732 -10.511 9.373 1.00 89.56 135 SER A CA 1
ATOM 1055 C C . SER A 1 135 ? -18.221 -9.088 9.098 1.00 89.56 135 SER A C 1
ATOM 1057 O O . SER A 1 135 ? -19.413 -8.822 9.252 1.00 89.56 135 SER A O 1
ATOM 1059 N N . THR A 1 136 ? -17.359 -8.191 8.610 1.00 87.12 136 THR A N 1
ATOM 1060 C CA . THR A 1 136 ? -17.764 -6.814 8.275 1.00 87.12 136 THR A CA 1
ATOM 1061 C C . THR A 1 136 ? -18.739 -6.784 7.092 1.00 87.12 136 THR A C 1
ATOM 1063 O O . THR A 1 136 ? -19.783 -6.137 7.170 1.00 87.12 136 THR A O 1
ATOM 1066 N N . LEU A 1 137 ? -18.476 -7.562 6.036 1.00 86.38 137 LEU A N 1
ATOM 1067 C CA . LEU A 1 137 ? -19.369 -7.679 4.876 1.00 86.38 137 LEU A CA 1
ATOM 1068 C C . LEU A 1 137 ? -20.761 -8.212 5.253 1.00 86.38 137 LEU A C 1
ATOM 1070 O O . LEU A 1 137 ? -21.763 -7.762 4.695 1.00 86.38 137 LEU A O 1
ATOM 1074 N N . GLN A 1 138 ? -20.850 -9.131 6.223 1.00 84.44 138 GLN A N 1
ATOM 1075 C CA . GLN A 1 138 ? -22.136 -9.648 6.717 1.00 84.44 138 GLN A CA 1
ATOM 1076 C C . GLN A 1 138 ? -22.993 -8.564 7.391 1.00 84.44 138 GLN A C 1
ATOM 1078 O O . GLN A 1 138 ? -24.224 -8.584 7.281 1.00 84.44 138 GLN A O 1
ATOM 1083 N N . ILE A 1 139 ? -22.358 -7.596 8.057 1.00 77.00 139 ILE A N 1
ATOM 1084 C CA . ILE A 1 139 ? -23.051 -6.453 8.664 1.00 77.00 139 ILE A CA 1
ATOM 1085 C C . ILE A 1 139 ? -23.564 -5.515 7.566 1.00 77.00 139 ILE A C 1
ATOM 1087 O O . ILE A 1 139 ? -24.726 -5.109 7.603 1.00 77.00 139 ILE A O 1
ATOM 1091 N N . THR A 1 140 ? -22.740 -5.232 6.553 1.00 75.56 140 THR A N 1
ATOM 1092 C CA . THR A 1 140 ? -23.076 -4.320 5.447 1.00 75.56 140 THR A CA 1
ATOM 1093 C C . THR A 1 140 ? -24.279 -4.791 4.624 1.00 75.56 140 THR A C 1
ATOM 1095 O O . THR A 1 140 ? -25.141 -3.988 4.259 1.00 75.56 140 THR A O 1
ATOM 1098 N N . VAL A 1 141 ? -24.395 -6.097 4.359 1.00 73.62 141 VAL A N 1
ATOM 1099 C CA . VAL A 1 141 ? -25.571 -6.642 3.655 1.00 73.62 141 VAL A CA 1
ATOM 1100 C C . VAL A 1 141 ? -26.824 -6.662 4.528 1.00 73.62 141 VAL A C 1
ATOM 1102 O O . VAL A 1 141 ? -27.929 -6.636 4.002 1.00 73.62 141 VAL A O 1
ATOM 1105 N N . SER A 1 142 ? -26.684 -6.693 5.854 1.00 70.62 142 SER A N 1
ATOM 1106 C CA . SER A 1 142 ? -27.831 -6.727 6.771 1.00 70.62 142 SER A CA 1
ATOM 1107 C C . SER A 1 142 ? -28.411 -5.333 7.029 1.00 70.62 142 SER A C 1
ATOM 1109 O O . SER A 1 142 ? -29.621 -5.187 7.211 1.00 70.62 142 SER A O 1
ATOM 1111 N N . SER A 1 143 ? -27.574 -4.291 7.008 1.00 59.84 143 SER A N 1
ATOM 1112 C CA . SER A 1 143 ? -28.002 -2.903 7.223 1.00 59.84 143 SER A CA 1
ATOM 1113 C C . SER A 1 143 ? -28.772 -2.313 6.038 1.00 59.84 143 SER A C 1
ATOM 1115 O O . SER A 1 143 ? -29.615 -1.441 6.235 1.00 59.84 143 SER A O 1
ATOM 1117 N N . SER A 1 144 ? -28.571 -2.832 4.824 1.00 56.34 144 SER A N 1
ATOM 1118 C CA . SER A 1 144 ? -29.253 -2.366 3.607 1.00 56.34 144 SER A CA 1
ATOM 1119 C C . SER A 1 144 ? -30.717 -2.831 3.484 1.00 56.34 144 SER A C 1
ATOM 1121 O O . SER A 1 144 ? -31.447 -2.312 2.641 1.00 56.34 144 SER A O 1
ATOM 1123 N N . PHE A 1 145 ? -31.190 -3.739 4.351 1.00 57.09 145 PHE A N 1
ATOM 1124 C CA . PHE A 1 145 ? -32.580 -4.234 4.347 1.00 57.09 145 PHE A CA 1
ATOM 1125 C C . PHE A 1 145 ? -33.445 -3.757 5.525 1.00 57.09 145 PHE A C 1
ATOM 1127 O O . PHE A 1 145 ? -34.616 -4.138 5.611 1.00 57.09 145 PHE A O 1
ATOM 1134 N N . SER A 1 146 ? -32.929 -2.915 6.427 1.00 45.88 146 SER A N 1
ATOM 1135 C CA . SER A 1 146 ? -33.687 -2.510 7.616 1.00 45.88 146 SER A CA 1
ATOM 1136 C C . SER A 1 146 ? -34.389 -1.153 7.453 1.00 45.88 146 SER A C 1
ATOM 1138 O O . SER A 1 146 ? -33.805 -0.093 7.646 1.00 45.88 146 SER A O 1
ATOM 1140 N N . SER A 1 147 ? -35.698 -1.256 7.200 1.00 45.38 147 SER A N 1
ATOM 1141 C CA . SER A 1 147 ? -36.790 -0.290 7.411 1.00 45.38 147 SER A CA 1
ATOM 1142 C C . SER A 1 147 ? -37.090 0.786 6.346 1.00 45.38 147 SER A C 1
ATOM 1144 O O . SER A 1 147 ? -36.303 1.709 6.148 1.00 45.38 147 SER A O 1
ATOM 1146 N N . PRO A 1 148 ? -38.299 0.759 5.732 1.00 51.25 148 PRO A N 1
ATOM 1147 C CA . PRO A 1 148 ? -38.849 1.922 5.039 1.00 51.25 148 PRO A CA 1
ATOM 1148 C C . PRO A 1 148 ? -39.060 3.086 6.026 1.00 51.25 148 PRO A C 1
ATOM 1150 O O . PRO A 1 148 ? -39.343 2.844 7.204 1.00 51.25 148 PRO A O 1
ATOM 1153 N N . PRO A 1 149 ? -38.947 4.348 5.572 1.00 53.88 149 PRO A N 1
ATOM 1154 C CA . PRO A 1 149 ? -39.134 5.509 6.435 1.00 53.88 149 PRO A CA 1
ATOM 1155 C C . PRO A 1 149 ? -40.529 5.461 7.078 1.00 53.88 149 PRO A C 1
ATOM 1157 O O . PRO A 1 149 ? -41.511 5.230 6.363 1.00 53.88 149 PRO A O 1
ATOM 1160 N N . PRO A 1 150 ? -40.666 5.673 8.402 1.00 52.31 150 PRO A N 1
ATOM 1161 C CA . PRO A 1 150 ? -41.984 5.794 9.003 1.00 52.31 150 PRO A CA 1
ATOM 1162 C C . PRO A 1 150 ? -42.695 6.986 8.353 1.00 52.31 150 PRO A C 1
ATOM 1164 O O . PRO A 1 150 ? -42.166 8.097 8.338 1.00 52.31 150 PRO A O 1
ATOM 1167 N N . LEU A 1 151 ? -43.887 6.755 7.792 1.00 50.31 151 LEU A N 1
ATOM 1168 C CA . LEU A 1 151 ? -44.763 7.833 7.339 1.00 50.31 151 LEU A CA 1
ATOM 1169 C C . LEU A 1 151 ? -44.992 8.789 8.516 1.00 50.31 151 LEU A C 1
ATOM 1171 O O . LEU A 1 151 ? -45.658 8.442 9.493 1.00 50.31 151 LEU A O 1
ATOM 1175 N N . SER A 1 152 ? -44.445 9.998 8.407 1.00 46.31 152 SER A N 1
ATOM 1176 C CA . SER A 1 152 ? -44.673 11.092 9.342 1.00 46.31 152 SER A CA 1
ATOM 1177 C C . SER A 1 152 ? -46.168 11.400 9.423 1.00 46.31 152 SER A C 1
ATOM 1179 O O . SER A 1 152 ? -46.730 12.085 8.571 1.00 46.31 152 SER A O 1
ATOM 1181 N N . THR A 1 153 ? -46.820 10.892 10.467 1.00 50.94 153 THR A N 1
ATOM 1182 C CA . THR A 1 153 ? -48.154 11.338 10.868 1.00 50.94 153 THR A CA 1
ATOM 1183 C C . THR A 1 153 ? -47.996 12.717 11.495 1.00 50.94 153 THR A C 1
ATOM 1185 O O . THR A 1 153 ? -47.483 12.869 12.602 1.00 50.94 153 THR A O 1
ATOM 1188 N N . TRP A 1 154 ? -48.383 13.735 10.735 1.00 52.59 154 TRP A N 1
ATOM 1189 C CA . TRP A 1 154 ? -48.425 15.128 11.157 1.00 52.59 154 TRP A CA 1
ATOM 1190 C C . TRP A 1 154 ? -49.467 15.270 12.275 1.00 52.59 154 TRP A C 1
ATOM 1192 O O . TRP A 1 154 ? -50.651 15.032 12.044 1.00 52.59 154 TRP A O 1
ATOM 1202 N N . SER A 1 155 ? -49.033 15.619 13.489 1.00 53.72 155 SER A N 1
ATOM 1203 C CA . SER A 1 155 ? -49.931 15.933 14.604 1.00 53.72 155 SER A CA 1
ATOM 1204 C C . SER A 1 155 ? -49.640 17.350 15.120 1.00 53.72 155 SER A C 1
ATOM 1206 O O . SER A 1 155 ? -48.462 17.693 15.273 1.00 53.72 155 SER A O 1
ATOM 1208 N N . PRO A 1 156 ? -50.653 18.213 15.336 1.00 58.25 156 PRO A N 1
ATOM 1209 C CA . PRO A 1 156 ? -50.442 19.637 15.573 1.00 58.25 156 PRO A CA 1
ATOM 1210 C C . PRO A 1 156 ? -49.980 19.948 17.000 1.00 58.25 156 PRO A C 1
ATOM 1212 O O . PRO A 1 156 ? -50.445 19.375 17.983 1.00 58.25 156 PRO A O 1
ATOM 1215 N N . LYS A 1 157 ? -49.100 20.943 17.077 1.00 58.38 157 LYS A N 1
ATOM 1216 C CA . LYS A 1 157 ? -48.610 21.639 18.270 1.00 58.38 157 LYS A CA 1
ATOM 1217 C C . LYS A 1 157 ? -49.741 22.371 19.018 1.00 58.38 157 LYS A C 1
ATOM 1219 O O . LYS A 1 157 ? -50.486 23.104 18.369 1.00 58.38 157 LYS A O 1
ATOM 1224 N N . PRO A 1 158 ? -49.787 22.320 20.361 1.00 58.41 158 PRO A N 1
ATOM 1225 C CA . PRO A 1 158 ? -50.301 23.418 21.163 1.00 58.41 158 PRO A CA 1
ATOM 1226 C C . PRO A 1 158 ? -49.151 24.164 21.852 1.00 58.41 158 PRO A C 1
ATOM 1228 O O . PRO A 1 158 ? -48.267 23.571 22.470 1.00 58.41 158 PRO A 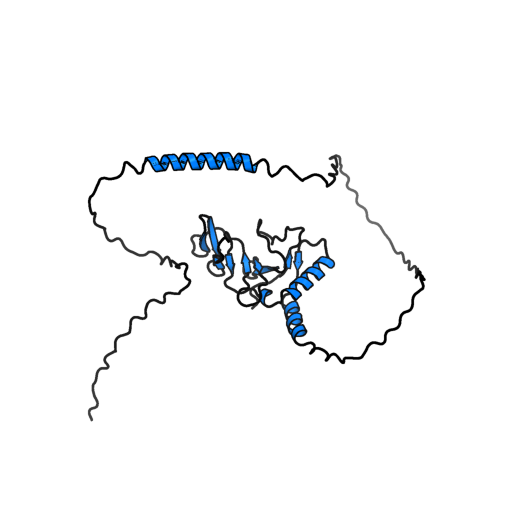O 1
ATOM 1231 N N . ASP A 1 159 ? -49.175 25.487 21.710 1.00 57.25 159 ASP A N 1
ATOM 1232 C CA . ASP A 1 159 ? -48.361 26.427 22.473 1.00 57.25 159 ASP A CA 1
ATOM 1233 C C . ASP A 1 159 ? -48.696 26.361 23.969 1.00 57.25 159 ASP A C 1
ATOM 1235 O O . ASP A 1 159 ? -49.855 26.228 24.363 1.00 57.25 159 ASP A O 1
ATOM 1239 N N . GLY A 1 160 ? -47.673 26.506 24.808 1.00 50.44 160 GLY A N 1
ATOM 1240 C CA . GLY A 1 160 ? -47.836 26.547 26.256 1.00 50.44 160 GLY A CA 1
ATOM 1241 C C . GLY A 1 160 ? -46.540 26.901 26.968 1.00 50.44 160 GLY A C 1
ATOM 1242 O O . GLY A 1 160 ? -45.809 26.024 27.415 1.00 50.44 160 GLY A O 1
ATOM 1243 N N . SER A 1 161 ? -46.260 28.200 27.068 1.00 55.16 161 SER A N 1
ATOM 1244 C CA . SER A 1 161 ? -45.265 28.776 27.975 1.00 55.16 161 SER A CA 1
ATOM 1245 C C . SER A 1 161 ? -45.466 28.298 29.413 1.00 55.16 161 SER A C 1
ATOM 1247 O O . SER A 1 161 ? -46.589 28.359 29.909 1.00 55.16 161 SER A O 1
ATOM 1249 N N . SER A 1 162 ? -44.383 27.968 30.123 1.00 48.62 162 SER A N 1
ATOM 1250 C CA . SER A 1 162 ? -44.117 28.475 31.479 1.00 48.62 162 SER A CA 1
ATOM 1251 C C . SER A 1 162 ? -42.747 28.056 31.999 1.00 48.62 162 SER A C 1
ATOM 1253 O O . SER A 1 162 ? -42.215 26.993 31.704 1.00 48.62 162 SER A O 1
ATOM 1255 N N . SER A 1 163 ? -42.204 28.985 32.770 1.00 54.09 163 SER A N 1
ATOM 1256 C CA . SER A 1 163 ? -40.896 29.027 33.394 1.00 54.09 163 SER A CA 1
ATOM 1257 C C . SER A 1 163 ? -40.772 28.094 34.610 1.00 54.09 163 SER A C 1
ATOM 1259 O O . SER A 1 163 ? -41.761 27.812 35.284 1.00 54.09 163 SER A O 1
ATOM 1261 N N . SER A 1 164 ? -39.510 27.804 34.952 1.00 47.59 164 SER A N 1
ATOM 1262 C CA . SER A 1 164 ? -38.960 27.677 36.314 1.00 47.59 164 SER A CA 1
ATOM 1263 C C . SER A 1 164 ? -38.644 26.279 36.877 1.00 47.59 164 SER A C 1
ATOM 1265 O O . SER A 1 164 ? -39.465 25.372 36.894 1.00 47.59 164 SER A O 1
ATOM 1267 N N . VAL A 1 165 ? -37.470 26.265 37.526 1.00 46.25 165 VAL A N 1
ATOM 1268 C CA . VAL A 1 165 ? -37.078 25.590 38.781 1.00 46.25 165 VAL A CA 1
ATOM 1269 C C . VAL A 1 165 ? -35.991 24.507 38.672 1.00 46.25 165 VAL A C 1
ATOM 1271 O O . VAL A 1 165 ? -36.141 23.457 38.062 1.00 46.25 165 VAL A O 1
ATOM 1274 N N . LEU A 1 166 ? -34.886 24.832 39.352 1.00 56.62 166 LEU A N 1
ATOM 1275 C CA . LEU A 1 166 ? -33.718 24.034 39.720 1.00 56.62 166 LEU A CA 1
ATOM 1276 C C . LEU A 1 166 ? -34.069 22.892 40.688 1.00 56.62 166 LEU A C 1
ATOM 1278 O O . LEU A 1 166 ? -34.817 23.114 41.637 1.00 56.62 166 LEU A O 1
ATOM 1282 N N . THR A 1 167 ? -33.407 21.737 40.572 1.00 45.19 167 THR A N 1
ATOM 1283 C CA . THR A 1 167 ? -32.954 20.948 41.742 1.00 45.19 167 THR A CA 1
ATOM 1284 C C . THR A 1 167 ? -31.948 19.855 41.342 1.00 45.19 167 THR A C 1
ATOM 1286 O O . THR A 1 167 ? -32.211 19.115 40.397 1.00 45.19 167 THR A O 1
ATOM 1289 N N . PRO A 1 168 ? -30.815 19.714 42.060 1.00 69.44 168 PRO A N 1
ATOM 1290 C CA . PRO A 1 168 ? -29.894 18.585 41.944 1.00 69.44 168 PRO A CA 1
ATOM 1291 C C . PRO A 1 168 ? -30.004 17.624 43.146 1.00 69.44 168 PRO A C 1
ATOM 1293 O O . PRO A 1 168 ? -30.101 18.065 44.289 1.00 69.44 168 PRO A O 1
ATOM 1296 N N . SER A 1 169 ? -29.952 16.314 42.889 1.00 44.66 169 SER A N 1
ATOM 1297 C CA . SER A 1 169 ? -29.543 15.203 43.781 1.00 44.66 169 SER A CA 1
ATOM 1298 C C . SER A 1 169 ? -29.765 13.909 42.984 1.00 44.66 169 SER A C 1
ATOM 1300 O O . SER A 1 169 ? -30.772 13.778 42.302 1.00 44.66 169 SER A O 1
ATOM 1302 N N . THR A 1 170 ? -28.892 12.905 42.983 1.00 49.12 170 THR A N 1
ATOM 1303 C CA . THR A 1 170 ? -28.705 12.032 44.147 1.00 49.12 170 THR A CA 1
ATOM 1304 C C . THR A 1 170 ? -27.417 11.218 44.007 1.00 49.12 170 THR A C 1
ATOM 1306 O O . THR A 1 170 ? -27.135 10.626 42.969 1.00 49.12 170 THR A O 1
ATOM 1309 N N . LEU A 1 171 ? -26.664 11.214 45.103 1.00 50.94 171 LEU A N 1
ATOM 1310 C CA . LEU A 1 171 ? -25.489 10.415 45.421 1.00 50.94 171 LEU A CA 1
ATOM 1311 C C . LEU A 1 171 ? -25.872 8.926 45.559 1.00 50.94 171 LEU A C 1
ATOM 1313 O O . LEU A 1 171 ? -26.772 8.600 46.329 1.00 50.94 171 LEU A O 1
ATOM 1317 N N . GLY A 1 172 ? -25.184 8.031 44.846 1.00 55.19 172 GLY A N 1
ATOM 1318 C CA . GLY A 1 172 ? -25.337 6.578 44.967 1.00 55.19 172 GLY A CA 1
ATOM 1319 C C . GLY A 1 172 ? -24.015 5.922 45.349 1.00 55.19 172 GLY A C 1
ATOM 1320 O O . GLY A 1 172 ? -23.218 5.576 44.486 1.00 55.19 172 GLY A O 1
ATOM 1321 N N . THR A 1 173 ? -23.785 5.780 46.651 1.00 48.28 173 THR A N 1
ATOM 1322 C CA . THR A 1 173 ? -22.684 5.023 47.257 1.00 48.28 173 THR A CA 1
ATOM 1323 C C . THR A 1 173 ? -23.147 3.582 47.468 1.00 48.28 173 THR A C 1
ATOM 1325 O O . THR A 1 173 ? -24.182 3.361 48.096 1.00 48.28 173 THR A O 1
ATOM 1328 N N . THR A 1 174 ? -22.398 2.585 47.000 1.00 54.38 174 THR A N 1
ATOM 1329 C CA . THR A 1 174 ? -22.545 1.206 47.495 1.00 54.38 174 THR A CA 1
ATOM 1330 C C . THR A 1 174 ? -21.180 0.540 47.567 1.00 54.38 174 THR A C 1
ATOM 1332 O O . THR A 1 174 ? -20.589 0.134 46.574 1.00 54.38 174 THR A O 1
ATOM 1335 N N . THR A 1 175 ? -20.678 0.491 48.794 1.00 47.19 175 THR A N 1
ATOM 1336 C CA . THR A 1 175 ? -19.536 -0.289 49.256 1.00 47.19 175 THR A CA 1
ATOM 1337 C C . THR A 1 175 ? -20.018 -1.713 49.524 1.00 47.19 175 THR A C 1
ATOM 1339 O O . THR A 1 175 ? -21.011 -1.888 50.229 1.00 47.19 175 THR A O 1
ATOM 1342 N N . THR A 1 176 ? -19.330 -2.743 49.033 1.00 56.41 176 THR A N 1
ATOM 1343 C CA . THR A 1 176 ? -19.340 -4.069 49.674 1.00 56.41 176 THR A CA 1
ATOM 1344 C C . THR A 1 176 ? -17.991 -4.742 49.450 1.00 56.41 176 THR A C 1
ATOM 1346 O O . THR A 1 176 ? -17.619 -5.075 48.329 1.00 56.41 176 THR A O 1
ATOM 1349 N N . ASP A 1 177 ? -17.274 -4.876 50.564 1.00 48.53 177 ASP A N 1
ATOM 1350 C CA . ASP A 1 177 ? -16.056 -5.650 50.769 1.00 48.53 177 ASP A CA 1
ATOM 1351 C C . ASP A 1 177 ? -16.277 -7.148 50.528 1.00 48.53 177 ASP A C 1
ATOM 1353 O O . ASP A 1 177 ? -17.306 -7.715 50.897 1.00 48.53 177 ASP A O 1
ATOM 1357 N N . GLY A 1 178 ? -15.245 -7.799 49.995 1.00 55.34 178 GLY A N 1
ATOM 1358 C CA . GLY A 1 178 ? -15.165 -9.245 49.811 1.00 55.34 178 GLY A CA 1
ATOM 1359 C C . GLY A 1 178 ? -13.715 -9.715 49.828 1.00 55.34 178 GLY A C 1
ATOM 1360 O O . GLY A 1 178 ? -13.174 -10.129 48.810 1.00 55.34 178 GLY A O 1
ATOM 1361 N N . SER A 1 179 ? -13.080 -9.602 50.994 1.00 48.44 179 SER A N 1
ATOM 1362 C CA . SER A 1 179 ? -11.760 -10.150 51.312 1.00 48.44 179 SER A CA 1
ATOM 1363 C C . SER A 1 179 ? -11.766 -11.682 51.256 1.00 48.44 179 SER A C 1
ATOM 1365 O O . SER A 1 179 ? -12.583 -12.324 51.919 1.00 48.44 179 SER A O 1
ATOM 1367 N N . THR A 1 180 ? -10.818 -12.295 50.541 1.00 50.56 180 THR A N 1
ATOM 1368 C CA . THR A 1 180 ? -10.271 -13.594 50.965 1.00 50.56 180 THR A CA 1
ATOM 1369 C C . THR A 1 180 ? -8.830 -13.779 50.497 1.00 50.56 180 THR A C 1
ATOM 1371 O O . THR A 1 180 ? -8.521 -14.010 49.334 1.00 50.56 180 THR A O 1
ATOM 1374 N N . THR A 1 181 ? -7.947 -13.650 51.478 1.00 52.88 181 THR A N 1
ATOM 1375 C CA . THR A 1 181 ? -6.532 -14.003 51.507 1.00 52.88 181 THR A CA 1
ATOM 1376 C C . THR A 1 181 ? -6.324 -15.510 51.334 1.00 52.88 181 THR A C 1
ATOM 1378 O O . THR A 1 181 ? -7.022 -16.294 51.971 1.00 52.88 181 THR A O 1
ATOM 1381 N N . THR A 1 182 ? -5.308 -15.925 50.573 1.00 50.56 182 THR A N 1
ATOM 1382 C CA . THR A 1 182 ? -4.480 -17.109 50.896 1.00 50.56 182 THR A CA 1
ATOM 1383 C C . THR A 1 182 ? -3.168 -17.100 50.101 1.00 50.56 182 THR A C 1
ATOM 1385 O O . THR A 1 182 ? -3.124 -17.412 48.917 1.00 50.56 182 THR A O 1
ATOM 1388 N N . THR A 1 183 ? -2.083 -16.754 50.793 1.00 53.78 183 THR A N 1
ATOM 1389 C CA . THR A 1 183 ? -0.691 -17.162 50.512 1.00 53.78 183 THR A CA 1
ATOM 1390 C C . THR A 1 183 ? -0.391 -18.365 51.415 1.00 53.78 183 THR A C 1
ATOM 1392 O O . THR A 1 183 ? -0.918 -18.388 52.533 1.00 53.78 183 THR A O 1
ATOM 1395 N N . PRO A 1 184 ? 0.389 -19.382 50.993 1.00 59.16 184 PRO A N 1
ATOM 1396 C CA . PRO A 1 184 ? 1.855 -19.420 51.230 1.00 59.16 184 PRO A CA 1
ATOM 1397 C C . PRO A 1 184 ? 2.613 -20.200 50.110 1.00 59.16 184 PRO A C 1
ATOM 1399 O O . PRO A 1 184 ? 1.980 -20.840 49.287 1.00 59.16 184 PRO A O 1
ATOM 1402 N N . ALA A 1 185 ? 3.939 -20.313 49.976 1.00 51.12 185 ALA A N 1
ATOM 1403 C CA . ALA A 1 185 ? 5.146 -19.669 50.485 1.00 51.12 185 ALA A CA 1
ATOM 1404 C C . ALA A 1 185 ? 6.369 -20.279 49.737 1.00 51.12 185 ALA A C 1
ATOM 1406 O O . ALA A 1 185 ? 6.296 -21.407 49.263 1.00 51.12 185 ALA A O 1
ATOM 1407 N N . LEU A 1 186 ? 7.494 -19.549 49.765 1.00 44.72 186 LEU A N 1
ATOM 1408 C CA . LEU A 1 186 ? 8.896 -20.014 49.874 1.00 44.72 186 LEU A CA 1
ATOM 1409 C C . LEU A 1 186 ? 9.584 -20.805 48.736 1.00 44.72 186 LEU A C 1
ATOM 1411 O O . LEU A 1 186 ? 9.309 -21.972 48.485 1.00 44.72 186 LEU A O 1
ATOM 1415 N N . GLY A 1 187 ? 10.662 -20.198 48.220 1.00 40.69 187 GLY A N 1
ATOM 1416 C CA . GLY A 1 187 ? 11.788 -20.877 47.567 1.00 40.69 187 GLY A CA 1
ATOM 1417 C C . GLY A 1 187 ? 12.798 -19.886 46.959 1.00 40.69 187 GLY A C 1
ATOM 1418 O O . GLY A 1 187 ? 12.447 -19.241 45.977 1.00 40.69 187 GLY A O 1
ATOM 1419 N N . PRO A 1 188 ? 14.009 -19.709 47.528 1.00 63.41 188 PRO A N 1
ATOM 1420 C CA . PRO A 1 188 ? 14.943 -18.637 47.174 1.00 63.41 188 PRO A CA 1
ATOM 1421 C C . PRO A 1 188 ? 15.929 -19.065 46.076 1.00 63.41 188 PRO A C 1
ATOM 1423 O O . PRO A 1 188 ? 16.234 -20.248 45.962 1.00 63.41 188 PRO A O 1
ATOM 1426 N N . ASN A 1 189 ? 16.493 -18.107 45.332 1.00 47.25 189 ASN A N 1
ATOM 1427 C CA . ASN A 1 189 ? 17.943 -18.058 45.119 1.00 47.25 189 ASN A CA 1
ATOM 1428 C C . ASN A 1 189 ? 18.412 -16.710 44.554 1.00 47.25 189 ASN A C 1
ATOM 1430 O O . ASN A 1 189 ? 18.071 -16.282 43.456 1.00 47.25 189 ASN A O 1
ATOM 1434 N N . THR A 1 190 ? 19.234 -16.091 45.388 1.00 46.06 190 THR A N 1
ATOM 1435 C CA . THR A 1 190 ? 20.097 -14.932 45.216 1.00 46.06 190 THR A CA 1
ATOM 1436 C C . THR A 1 190 ? 21.184 -15.187 44.172 1.00 46.06 190 THR A C 1
ATOM 1438 O O . THR A 1 190 ? 21.940 -16.141 44.330 1.00 46.06 190 THR A O 1
ATOM 1441 N N . VAL A 1 191 ? 21.366 -14.279 43.207 1.00 54.25 191 VAL A N 1
ATOM 1442 C CA . VAL A 1 191 ? 22.695 -13.958 42.655 1.00 54.25 191 VAL A CA 1
ATOM 1443 C C . VAL A 1 191 ? 22.776 -12.449 42.415 1.00 54.25 191 VAL A C 1
ATOM 1445 O O . VAL A 1 191 ? 22.065 -11.890 41.587 1.00 54.25 191 VAL A O 1
ATOM 1448 N N . ASN A 1 192 ? 23.658 -11.815 43.186 1.00 50.06 192 ASN A N 1
ATOM 1449 C CA . ASN A 1 192 ? 24.111 -10.433 43.057 1.00 50.06 192 ASN A CA 1
ATOM 1450 C C . ASN A 1 192 ? 24.984 -10.249 41.806 1.00 50.06 192 ASN A C 1
ATOM 1452 O O . ASN A 1 192 ? 25.819 -11.115 41.545 1.00 50.06 192 ASN A O 1
ATOM 1456 N N . SER A 1 193 ? 24.903 -9.084 41.149 1.00 45.62 193 SER A N 1
ATOM 1457 C CA . SER A 1 193 ? 26.061 -8.264 40.720 1.00 45.62 193 SER A CA 1
ATOM 1458 C C . SER A 1 193 ? 25.609 -6.998 39.960 1.00 45.62 193 SER A C 1
ATOM 1460 O O . SER A 1 193 ? 24.445 -6.932 39.574 1.00 45.62 193 SER A O 1
ATOM 1462 N N . PRO A 1 194 ? 26.452 -5.953 39.822 1.00 55.78 194 PRO A N 1
ATOM 1463 C CA . PRO A 1 194 ? 26.110 -4.611 40.286 1.00 55.78 194 PRO A CA 1
ATOM 1464 C C . PRO A 1 194 ? 25.929 -3.553 39.183 1.00 55.78 194 PRO A C 1
ATOM 1466 O O . PRO A 1 194 ? 26.559 -3.602 38.130 1.00 55.78 194 PRO A O 1
ATOM 1469 N N . ASP A 1 195 ? 25.111 -2.554 39.517 1.00 49.84 195 ASP A N 1
ATOM 1470 C CA . ASP A 1 195 ? 25.068 -1.192 38.954 1.00 49.84 195 ASP A CA 1
ATOM 1471 C C . ASP A 1 195 ? 26.358 -0.428 39.367 1.00 49.84 195 ASP A C 1
ATOM 1473 O O . ASP A 1 195 ? 26.904 -0.750 40.432 1.00 49.84 195 ASP A O 1
ATOM 1477 N N . PRO A 1 196 ? 26.903 0.544 38.597 1.00 55.47 196 PRO A N 1
ATOM 1478 C CA . PRO A 1 196 ? 26.271 1.862 38.450 1.00 55.47 196 PRO A CA 1
ATOM 1479 C C . PRO A 1 196 ? 26.460 2.502 37.056 1.00 55.47 196 PRO A C 1
ATOM 1481 O O . PRO A 1 196 ? 27.576 2.835 36.652 1.00 55.47 196 PRO A O 1
ATOM 1484 N N . GLY A 1 197 ? 25.361 2.765 36.350 1.00 41.19 197 GLY A N 1
ATOM 1485 C CA . GLY A 1 197 ? 25.342 3.526 35.094 1.00 41.19 197 GLY A CA 1
ATOM 1486 C C . GLY A 1 197 ? 24.385 4.714 35.143 1.00 41.19 197 GLY A C 1
ATOM 1487 O O . GLY A 1 197 ? 23.351 4.715 34.485 1.00 41.19 197 GLY A O 1
ATOM 1488 N N . SER A 1 198 ? 24.720 5.734 35.929 1.00 48.34 198 SER A N 1
ATOM 1489 C CA . SER A 1 198 ? 23.987 6.999 36.027 1.00 48.34 198 SER A CA 1
ATOM 1490 C C . SER A 1 198 ? 23.926 7.741 34.684 1.00 48.34 198 SER A C 1
ATOM 1492 O O . SER A 1 198 ? 24.923 8.329 34.261 1.00 48.34 198 SER A O 1
ATOM 1494 N N . HIS A 1 199 ? 22.746 7.779 34.057 1.00 45.12 199 HIS A N 1
ATOM 1495 C CA . HIS A 1 199 ? 22.444 8.672 32.937 1.00 45.12 199 HIS A CA 1
ATOM 1496 C C . HIS A 1 199 ? 21.350 9.682 33.329 1.00 45.12 199 HIS A C 1
ATOM 1498 O O . HIS A 1 199 ? 20.326 9.293 33.894 1.00 45.12 199 HIS A O 1
ATOM 1504 N N . PRO A 1 200 ? 21.557 10.984 33.064 1.00 53.22 200 PRO A N 1
ATOM 1505 C CA . PRO A 1 200 ? 20.640 12.042 33.464 1.00 53.22 200 PRO A CA 1
ATOM 1506 C C . PRO A 1 200 ? 19.360 12.027 32.622 1.00 53.22 200 PRO A C 1
ATOM 1508 O O . PRO A 1 200 ? 19.394 12.085 31.394 1.00 53.22 200 PRO A O 1
ATOM 1511 N N . SER A 1 201 ? 18.218 12.015 33.302 1.00 42.22 201 SER A N 1
ATOM 1512 C CA . SER A 1 201 ? 16.898 12.222 32.718 1.00 42.22 201 SER A CA 1
ATOM 1513 C C . SER A 1 201 ? 16.711 13.692 32.328 1.00 42.22 201 SER A C 1
ATOM 1515 O O . SER A 1 201 ? 16.338 14.526 33.156 1.00 42.22 201 SER A O 1
ATOM 1517 N N . SER A 1 202 ? 16.946 14.029 31.061 1.00 46.00 202 SER A N 1
ATOM 1518 C CA . SER A 1 202 ? 16.460 15.283 30.484 1.00 46.00 202 SER A CA 1
ATOM 1519 C C . SER A 1 202 ? 14.990 15.119 30.090 1.00 46.00 202 SER A C 1
ATOM 1521 O O . SER A 1 202 ? 14.663 14.673 28.992 1.00 46.00 202 SER A O 1
ATOM 1523 N N . SER A 1 203 ? 14.110 15.482 31.023 1.00 48.97 203 SER A N 1
ATOM 1524 C CA . SER A 1 203 ? 12.692 15.746 30.783 1.00 48.97 203 SER A CA 1
ATOM 1525 C C . SER A 1 203 ? 12.566 16.950 29.848 1.00 48.97 203 SER A C 1
ATOM 1527 O O . SER A 1 203 ? 12.670 18.099 30.278 1.00 48.97 203 SER A O 1
ATOM 1529 N N . TRP A 1 204 ? 12.378 16.686 28.559 1.00 40.94 204 TRP A N 1
ATOM 1530 C CA . TRP A 1 204 ? 12.108 17.712 27.560 1.00 40.94 204 TRP A CA 1
ATOM 1531 C C . TRP A 1 204 ? 10.611 18.050 27.600 1.00 40.94 204 TRP A C 1
ATOM 1533 O O . TRP A 1 204 ? 9.736 17.220 27.370 1.00 40.94 204 TRP A O 1
ATOM 1543 N N . SER A 1 205 ? 10.329 19.282 28.008 1.00 43.94 205 SER A N 1
ATOM 1544 C CA . SER A 1 205 ? 8.999 19.874 28.031 1.00 43.94 205 SER A CA 1
ATOM 1545 C C . SER A 1 205 ? 8.603 20.227 26.600 1.00 43.94 205 SER A C 1
ATOM 1547 O O . SER A 1 205 ? 9.246 21.064 25.966 1.00 43.94 205 SER A O 1
ATOM 1549 N N . GLY A 1 206 ? 7.545 19.592 26.096 1.00 47.66 206 GLY A N 1
ATOM 1550 C CA . GLY A 1 206 ? 6.940 19.915 24.809 1.00 47.66 206 GLY A CA 1
ATOM 1551 C C . GLY A 1 206 ? 6.374 21.332 24.815 1.00 47.66 206 GLY A C 1
ATOM 1552 O O . GLY A 1 206 ? 5.474 21.644 25.589 1.00 47.66 206 GLY A O 1
ATOM 1553 N N . GLY A 1 207 ? 6.918 22.197 23.960 1.00 43.75 207 GLY A N 1
ATOM 1554 C CA . GLY A 1 207 ? 6.390 23.547 23.785 1.00 43.75 207 GLY A CA 1
ATOM 1555 C C . GLY A 1 207 ? 7.374 24.565 23.220 1.00 43.75 207 GLY A C 1
ATOM 1556 O O . GLY A 1 207 ? 7.483 25.633 23.800 1.00 43.75 207 GLY A O 1
ATOM 1557 N N . ALA A 1 208 ? 8.098 24.256 22.136 1.00 49.16 208 ALA A N 1
ATOM 1558 C CA . ALA A 1 208 ? 8.773 25.256 21.287 1.00 49.16 208 ALA A CA 1
ATOM 1559 C C . ALA A 1 208 ? 9.455 24.601 20.066 1.00 49.16 208 ALA A C 1
ATOM 1561 O O . ALA A 1 208 ? 10.676 24.506 20.006 1.00 49.16 208 ALA A O 1
ATOM 1562 N N . ILE A 1 209 ? 8.691 24.143 19.068 1.00 45.53 209 ILE A N 1
ATOM 1563 C CA . ILE A 1 209 ? 9.253 23.832 17.739 1.00 45.53 209 ILE A CA 1
ATOM 1564 C C . ILE A 1 209 ? 8.327 24.398 16.666 1.00 45.53 209 ILE A C 1
ATOM 1566 O O . ILE A 1 209 ? 7.681 23.692 15.901 1.00 45.53 209 ILE A O 1
ATOM 1570 N N . ALA A 1 210 ? 8.245 25.718 16.632 1.00 50.03 210 ALA A N 1
ATOM 1571 C CA . ALA A 1 210 ? 7.795 26.438 15.459 1.00 50.03 210 ALA A CA 1
ATOM 1572 C C . ALA A 1 210 ? 8.898 27.443 15.123 1.00 50.03 210 ALA A C 1
ATOM 1574 O O . ALA A 1 210 ? 9.338 28.175 16.002 1.00 50.03 210 ALA A O 1
ATOM 1575 N N . ALA A 1 211 ? 9.311 27.459 13.853 1.00 50.34 211 ALA A N 1
ATOM 1576 C CA . ALA A 1 211 ? 10.236 28.412 13.228 1.00 50.34 211 ALA A CA 1
ATOM 1577 C C . ALA A 1 211 ? 11.737 28.057 13.190 1.00 50.34 211 ALA A C 1
ATOM 1579 O O . ALA A 1 211 ? 12.545 28.814 13.703 1.00 50.34 211 ALA A O 1
ATOM 1580 N N . MET A 1 212 ? 12.133 26.993 12.472 1.00 52.59 212 MET A N 1
ATOM 1581 C CA . MET A 1 212 ? 13.463 26.937 11.814 1.00 52.59 212 MET A CA 1
ATOM 1582 C C . MET A 1 212 ? 13.504 26.096 10.516 1.00 52.59 212 MET A C 1
ATOM 1584 O O . MET A 1 212 ? 14.553 25.591 10.140 1.00 52.59 212 MET A O 1
ATOM 1588 N N . VAL A 1 213 ? 12.392 25.938 9.782 1.00 54.81 213 VAL A N 1
ATOM 1589 C CA . VAL A 1 213 ? 12.405 25.137 8.530 1.00 54.81 213 VAL A CA 1
ATOM 1590 C C . VAL A 1 213 ? 12.305 25.994 7.261 1.00 54.81 213 VAL A C 1
ATOM 1592 O O . VAL A 1 213 ? 12.754 25.574 6.204 1.00 54.81 213 VAL A O 1
ATOM 1595 N N . LEU A 1 214 ? 11.836 27.243 7.334 1.00 51.38 214 LEU A N 1
ATOM 1596 C CA . LEU A 1 214 ? 11.608 28.062 6.130 1.00 51.38 214 LEU A CA 1
ATOM 1597 C C . LEU A 1 214 ? 12.814 28.907 5.673 1.00 51.38 214 LEU A C 1
ATOM 1599 O O . LEU A 1 214 ? 12.809 29.406 4.551 1.00 51.38 214 LEU A O 1
ATOM 1603 N N . ALA A 1 215 ? 13.868 29.046 6.484 1.00 49.59 215 ALA A N 1
ATOM 1604 C CA . ALA A 1 215 ? 15.038 29.857 6.118 1.00 49.59 215 ALA A CA 1
ATOM 1605 C C . ALA A 1 215 ? 16.087 29.093 5.281 1.00 49.59 215 ALA A C 1
ATOM 1607 O O . ALA A 1 215 ? 16.804 29.702 4.490 1.00 49.59 215 ALA A O 1
ATOM 1608 N N . GLY A 1 216 ? 16.160 27.761 5.409 1.00 54.50 216 GLY A N 1
ATOM 1609 C CA . GLY A 1 216 ? 17.148 26.942 4.690 1.00 54.50 216 GLY A CA 1
ATOM 1610 C C . GLY A 1 216 ? 16.826 26.751 3.204 1.00 54.50 216 GLY A C 1
ATOM 1611 O O . GLY A 1 216 ? 17.713 26.846 2.355 1.00 54.50 216 GLY A O 1
ATOM 1612 N N . PHE A 1 217 ? 15.549 26.548 2.865 1.00 59.34 217 PHE A N 1
ATOM 1613 C CA . PHE A 1 217 ? 15.140 26.253 1.486 1.00 59.34 217 PHE A CA 1
ATOM 1614 C C . PHE A 1 217 ? 15.277 27.450 0.535 1.00 59.34 217 PHE A C 1
ATOM 1616 O O . PHE A 1 217 ? 15.555 27.251 -0.647 1.00 59.34 217 PHE A O 1
ATOM 1623 N N . MET A 1 218 ? 15.170 28.688 1.031 1.00 62.28 218 MET A N 1
ATOM 1624 C CA . MET A 1 218 ? 15.349 29.885 0.196 1.00 62.28 218 MET A CA 1
ATOM 1625 C C . MET A 1 218 ? 16.797 30.058 -0.282 1.00 62.28 218 MET A C 1
ATOM 1627 O O . MET A 1 218 ? 17.025 30.441 -1.431 1.00 62.28 218 MET A O 1
ATOM 1631 N N . VAL A 1 219 ? 17.788 29.734 0.555 1.00 70.19 219 VAL A N 1
ATOM 1632 C CA . VAL A 1 219 ? 19.209 29.863 0.187 1.00 70.19 219 VAL A CA 1
ATOM 1633 C C . VAL A 1 219 ? 19.622 28.762 -0.792 1.00 70.19 219 VAL A C 1
ATOM 1635 O O . VAL A 1 219 ? 20.290 29.037 -1.785 1.00 70.19 219 VAL A O 1
ATOM 1638 N N . VAL A 1 220 ? 19.173 27.522 -0.581 1.00 74.81 220 VAL A N 1
ATOM 1639 C CA . VAL A 1 220 ? 19.504 26.412 -1.494 1.00 74.81 220 VAL A CA 1
ATOM 1640 C C . VAL A 1 220 ? 18.775 26.558 -2.836 1.00 74.81 220 VAL A C 1
ATOM 1642 O O . VAL A 1 220 ? 19.384 26.368 -3.891 1.00 74.81 220 VAL A O 1
ATOM 1645 N N . GLY A 1 221 ? 17.503 26.972 -2.820 1.00 78.69 221 GLY A N 1
ATOM 1646 C CA . GLY A 1 221 ? 16.716 27.189 -4.036 1.00 78.69 221 GLY A CA 1
ATOM 1647 C C . GLY A 1 221 ? 17.257 28.319 -4.916 1.00 78.69 221 GLY A C 1
ATOM 1648 O O . GLY A 1 221 ? 17.330 28.167 -6.135 1.00 78.69 221 GLY A O 1
ATOM 1649 N N . THR A 1 222 ? 17.708 29.428 -4.318 1.00 80.56 222 THR A N 1
ATOM 1650 C CA . THR A 1 222 ? 18.293 30.547 -5.079 1.00 80.56 222 THR A CA 1
ATOM 1651 C C . THR A 1 222 ? 19.628 30.178 -5.723 1.00 80.56 222 THR A C 1
ATOM 1653 O O . THR A 1 222 ? 19.849 30.516 -6.886 1.00 80.56 222 THR A O 1
ATOM 1656 N N . VAL A 1 223 ? 20.492 29.426 -5.033 1.00 86.12 223 VAL A N 1
ATOM 1657 C CA . VAL A 1 223 ? 21.777 28.978 -5.600 1.00 86.12 223 VAL A CA 1
ATOM 1658 C C . VAL A 1 223 ? 21.563 28.002 -6.762 1.00 86.12 223 VAL A C 1
ATOM 1660 O O . VAL A 1 223 ? 22.161 28.184 -7.825 1.00 86.12 223 VAL A O 1
ATOM 1663 N N . LEU A 1 224 ? 20.672 27.015 -6.614 1.00 88.50 224 LEU A N 1
ATOM 1664 C CA . LEU A 1 224 ? 20.371 26.061 -7.688 1.00 88.50 224 LEU A CA 1
ATOM 1665 C C . LEU A 1 224 ? 19.701 26.740 -8.892 1.00 88.50 224 LEU A C 1
ATOM 1667 O O . LEU A 1 224 ? 20.080 26.474 -10.034 1.00 88.50 224 LEU A O 1
ATOM 1671 N N . GLY A 1 225 ? 18.776 27.675 -8.649 1.00 91.25 225 GLY A N 1
ATOM 1672 C CA . GLY A 1 225 ? 18.120 28.445 -9.708 1.00 91.25 225 GLY A CA 1
ATOM 1673 C C . GLY A 1 225 ? 19.101 29.277 -10.540 1.00 91.25 225 GLY A C 1
ATOM 1674 O O . GLY A 1 225 ? 19.024 29.277 -11.769 1.00 91.25 225 GLY A O 1
ATOM 1675 N N . VAL A 1 226 ? 20.078 29.931 -9.897 1.00 92.06 226 VAL A N 1
ATOM 1676 C CA . VAL A 1 226 ? 21.111 30.713 -10.602 1.00 92.06 226 VAL A CA 1
ATOM 1677 C C . VAL A 1 226 ? 22.021 29.814 -11.445 1.00 92.0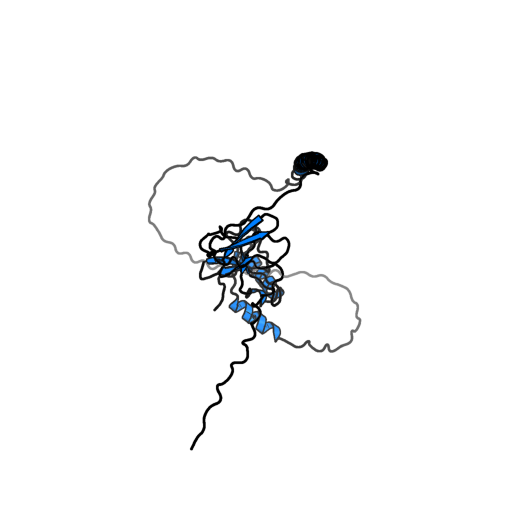6 226 VAL A C 1
ATOM 1679 O O . VAL A 1 226 ? 22.360 30.185 -12.570 1.00 92.06 226 VAL A O 1
ATOM 1682 N N . ILE A 1 227 ? 22.385 28.623 -10.956 1.00 92.38 227 ILE A N 1
ATOM 1683 C CA . ILE A 1 227 ? 23.233 27.680 -11.706 1.00 92.38 227 ILE A CA 1
ATOM 1684 C C . ILE A 1 227 ? 22.525 27.204 -12.981 1.00 92.38 227 ILE A C 1
ATOM 1686 O O . ILE A 1 227 ? 23.117 27.261 -14.060 1.00 92.38 227 ILE A O 1
ATOM 1690 N N . VAL A 1 228 ? 21.253 26.803 -12.888 1.00 92.38 228 VAL A N 1
ATOM 1691 C CA . VAL A 1 228 ? 20.470 26.358 -14.056 1.00 92.38 228 VAL A CA 1
ATOM 1692 C C . VAL A 1 228 ? 20.320 27.490 -15.078 1.00 92.38 228 VAL A C 1
ATOM 1694 O O . VAL A 1 228 ? 20.545 27.279 -16.271 1.00 92.38 228 VAL A O 1
ATOM 1697 N N . LEU A 1 229 ? 20.046 28.716 -14.621 1.00 90.56 229 LEU A N 1
ATOM 1698 C CA . LEU A 1 229 ? 19.882 29.879 -15.497 1.00 90.56 229 LEU A CA 1
ATOM 1699 C C . LEU A 1 229 ? 21.191 30.258 -16.220 1.00 90.56 229 LEU A C 1
ATOM 1701 O O . LEU A 1 229 ? 21.167 30.673 -17.380 1.00 90.56 229 LEU A O 1
ATOM 1705 N N . LEU A 1 230 ? 22.354 30.073 -15.585 1.00 88.69 230 LEU A N 1
ATOM 1706 C CA . LEU A 1 230 ? 23.656 30.287 -16.231 1.00 88.69 230 LEU A CA 1
ATOM 1707 C C . LEU A 1 230 ? 24.007 29.197 -17.256 1.00 88.69 230 LEU A C 1
ATOM 1709 O O . LEU A 1 230 ? 24.644 29.507 -18.267 1.00 88.69 230 LEU A O 1
ATOM 1713 N N . LEU A 1 231 ? 23.589 27.948 -17.032 1.00 86.50 231 LEU A N 1
ATOM 1714 C CA . LEU A 1 231 ? 23.805 26.850 -17.981 1.00 86.50 231 LEU A CA 1
ATOM 1715 C C . LEU A 1 231 ? 22.925 26.991 -19.231 1.00 86.50 231 LEU A C 1
ATOM 1717 O O . LEU A 1 231 ? 23.413 26.789 -20.345 1.00 86.50 231 LEU A O 1
ATOM 1721 N N . ASP A 1 232 ? 21.679 27.437 -19.080 1.00 82.12 232 ASP A N 1
ATOM 1722 C CA . ASP A 1 232 ? 20.765 27.616 -20.215 1.00 82.12 232 ASP A CA 1
ATOM 1723 C C . ASP A 1 232 ? 21.188 28.787 -21.127 1.00 82.12 232 ASP A C 1
ATOM 1725 O O . ASP A 1 232 ? 21.179 28.702 -22.363 1.00 82.12 232 ASP A O 1
ATOM 1729 N N . ARG A 1 233 ? 21.729 29.859 -20.525 1.00 80.75 233 ARG A N 1
ATOM 1730 C CA . ARG A 1 233 ? 22.344 30.967 -21.279 1.00 80.75 233 ARG A CA 1
ATOM 1731 C C . ARG A 1 233 ? 23.622 30.563 -22.016 1.00 80.75 233 ARG A C 1
ATOM 1733 O O . ARG A 1 233 ? 23.972 31.224 -22.996 1.00 80.75 233 ARG A O 1
ATOM 1740 N N . ARG A 1 234 ? 24.324 29.510 -21.577 1.00 77.75 234 ARG A N 1
ATOM 1741 C CA . ARG A 1 234 ? 25.473 28.957 -22.313 1.00 77.75 234 ARG A CA 1
ATOM 1742 C C . ARG A 1 234 ? 25.019 28.123 -23.507 1.00 77.75 234 ARG A C 1
ATOM 1744 O O . ARG A 1 234 ? 25.513 28.362 -24.602 1.00 77.75 234 ARG A O 1
ATOM 1751 N N . LYS A 1 235 ? 24.024 27.250 -23.332 1.00 71.06 235 LYS A N 1
ATOM 1752 C CA . LYS A 1 235 ? 23.513 26.380 -24.406 1.00 71.06 235 LYS A CA 1
ATOM 1753 C C . LYS A 1 235 ? 22.949 27.167 -25.596 1.00 71.06 235 LYS A C 1
ATOM 1755 O O . LYS A 1 235 ? 23.154 26.789 -26.746 1.00 71.06 235 LYS A O 1
ATOM 1760 N N . SER A 1 236 ? 22.324 28.316 -25.339 1.00 64.44 236 SER A N 1
ATOM 1761 C CA . SER A 1 236 ? 21.793 29.188 -26.400 1.00 64.44 236 SER A CA 1
ATOM 1762 C C . SER A 1 236 ? 22.868 29.859 -27.272 1.00 64.44 236 SER A C 1
ATOM 1764 O O . SER A 1 236 ? 22.536 30.439 -28.304 1.00 64.44 236 SER A O 1
ATOM 1766 N N . ARG A 1 237 ? 24.156 29.798 -26.900 1.00 60.78 237 ARG A N 1
ATOM 1767 C CA . ARG A 1 237 ? 25.255 30.350 -27.714 1.00 60.78 237 ARG A CA 1
ATOM 1768 C C . ARG A 1 237 ? 25.831 29.359 -28.726 1.00 60.78 237 ARG A C 1
ATOM 1770 O O . ARG A 1 237 ? 26.481 29.802 -29.669 1.00 60.78 237 ARG A O 1
ATOM 1777 N N . ASP A 1 238 ? 25.524 28.069 -28.599 1.00 58.91 238 ASP A N 1
ATOM 1778 C CA . ASP A 1 238 ? 26.060 27.032 -29.490 1.00 58.91 238 ASP A CA 1
ATOM 1779 C C . ASP A 1 238 ? 25.153 26.746 -30.704 1.00 58.91 238 ASP A C 1
ATOM 1781 O O . ASP A 1 238 ? 25.593 26.155 -31.689 1.00 58.91 238 ASP A O 1
ATOM 1785 N N . ILE A 1 239 ? 23.908 27.243 -30.706 1.00 57.84 239 ILE A N 1
ATOM 1786 C CA . ILE A 1 239 ? 22.932 27.010 -31.793 1.00 57.84 239 ILE A CA 1
ATOM 1787 C C . ILE A 1 239 ? 23.166 27.925 -33.017 1.00 57.84 239 ILE A C 1
ATOM 1789 O O . ILE A 1 239 ? 22.613 27.688 -34.085 1.00 57.84 239 ILE A O 1
ATOM 1793 N N . VAL A 1 240 ? 24.055 28.922 -32.935 1.00 54.75 240 VAL A N 1
ATOM 1794 C CA . VAL A 1 240 ? 24.346 29.823 -34.075 1.00 54.75 240 VAL A CA 1
ATOM 1795 C C . VAL A 1 240 ? 25.495 29.316 -34.971 1.00 54.75 240 VAL A C 1
ATOM 1797 O O . VAL A 1 240 ? 25.760 29.917 -36.009 1.00 54.75 240 VAL A O 1
ATOM 1800 N N . ARG A 1 241 ? 26.179 28.202 -34.644 1.00 53.69 241 ARG A N 1
ATOM 1801 C CA . ARG A 1 241 ? 27.368 27.755 -35.412 1.00 53.69 241 ARG A CA 1
ATOM 1802 C C . ARG A 1 241 ? 27.253 26.415 -36.149 1.00 53.69 241 ARG A C 1
ATOM 1804 O O . ARG A 1 241 ? 28.134 26.111 -36.947 1.00 53.69 241 ARG A O 1
ATOM 1811 N N . SER A 1 242 ? 26.176 25.655 -35.985 1.00 49.41 242 SER A N 1
ATOM 1812 C CA . SER A 1 242 ? 26.042 24.337 -36.629 1.00 49.41 242 SER A CA 1
ATOM 1813 C C . SER A 1 242 ? 24.975 24.342 -37.720 1.00 49.41 242 SER A C 1
ATOM 1815 O O . SER A 1 242 ? 23.941 23.696 -37.608 1.00 49.41 242 SER A O 1
ATOM 1817 N N . GLY A 1 243 ? 25.235 25.101 -38.783 1.00 51.03 243 GLY A N 1
ATOM 1818 C CA . GLY A 1 243 ? 24.459 25.069 -40.017 1.00 51.03 243 GLY A CA 1
ATOM 1819 C C . GLY A 1 243 ? 25.380 24.975 -41.227 1.00 51.03 243 GLY A C 1
ATOM 1820 O O . GLY A 1 243 ? 25.608 25.991 -41.871 1.00 51.03 243 GLY A O 1
ATOM 1821 N N . ALA A 1 244 ? 25.935 23.788 -41.505 1.00 53.12 244 ALA A N 1
ATOM 1822 C CA . ALA A 1 244 ? 26.420 23.367 -42.830 1.00 53.12 244 ALA A CA 1
ATOM 1823 C C . ALA A 1 244 ? 26.956 21.916 -42.806 1.00 53.12 244 ALA A C 1
ATOM 1825 O O . ALA A 1 244 ? 27.865 21.614 -42.038 1.00 53.12 244 ALA A O 1
ATOM 1826 N N . GLY A 1 245 ? 26.446 21.068 -43.710 1.00 43.88 245 GLY A N 1
ATOM 1827 C CA . GLY A 1 245 ? 26.943 19.713 -44.033 1.00 43.88 245 GLY A CA 1
ATOM 1828 C C . GLY A 1 245 ? 25.915 18.638 -43.667 1.00 43.88 245 GLY A C 1
ATOM 1829 O O . GLY A 1 245 ? 25.717 18.388 -42.489 1.00 43.88 245 GLY A O 1
ATOM 1830 N N . SER A 1 246 ? 25.091 18.062 -44.552 1.00 49.00 246 SER A N 1
ATOM 1831 C CA . SER A 1 246 ? 25.235 17.560 -45.934 1.00 49.00 246 SER A CA 1
ATOM 1832 C C . SER A 1 246 ? 26.092 16.293 -46.069 1.00 49.00 246 SER A C 1
ATOM 1834 O O . SER A 1 246 ? 27.298 16.337 -45.847 1.00 49.00 246 SER A O 1
ATOM 1836 N N . GLY A 1 247 ? 25.439 15.214 -46.526 1.00 42.66 247 GLY A N 1
ATOM 1837 C CA . GLY A 1 247 ? 26.012 13.928 -46.955 1.00 42.66 247 GLY A CA 1
ATOM 1838 C C . GLY A 1 247 ? 26.080 12.875 -45.845 1.00 42.66 247 GLY A C 1
ATOM 1839 O O . GLY A 1 247 ? 26.283 13.213 -44.691 1.00 42.66 247 GLY A O 1
ATOM 1840 N N . ALA A 1 248 ? 25.953 11.574 -46.078 1.00 48.09 248 ALA A N 1
ATOM 1841 C CA . ALA A 1 248 ? 25.594 10.741 -47.223 1.00 48.09 248 ALA A CA 1
ATOM 1842 C C . ALA A 1 248 ? 25.409 9.315 -46.643 1.00 48.09 248 ALA A C 1
ATOM 1844 O O . ALA A 1 248 ? 25.869 9.047 -45.534 1.00 48.09 248 ALA A O 1
ATOM 1845 N N . GLY A 1 249 ? 24.707 8.429 -47.350 1.00 50.31 249 GLY A N 1
ATOM 1846 C CA . GLY A 1 249 ? 24.294 7.115 -46.848 1.00 50.31 249 GLY A CA 1
ATOM 1847 C C . GLY A 1 249 ? 25.417 6.150 -46.443 1.00 50.31 249 GLY A C 1
ATOM 1848 O O . GLY A 1 249 ? 26.544 6.235 -46.924 1.00 50.31 249 GLY A O 1
ATOM 1849 N N . ALA A 1 250 ? 25.045 5.189 -45.596 1.00 43.94 250 ALA A N 1
ATOM 1850 C CA . ALA A 1 250 ? 25.773 3.948 -45.367 1.00 43.94 250 ALA A CA 1
ATOM 1851 C C . ALA A 1 250 ? 24.774 2.828 -45.017 1.00 43.94 250 ALA A C 1
ATOM 1853 O O . ALA A 1 250 ? 24.124 2.846 -43.975 1.00 43.94 250 ALA A O 1
ATOM 1854 N N . GLU A 1 251 ? 24.606 1.947 -46.000 1.00 41.75 251 GLU A N 1
ATOM 1855 C CA . GLU A 1 251 ? 24.439 0.488 -45.959 1.00 41.75 251 GLU A CA 1
ATOM 1856 C C . GLU A 1 251 ? 24.329 -0.200 -44.579 1.00 41.75 251 GLU A C 1
ATOM 1858 O O . GLU A 1 251 ? 25.196 -0.061 -43.718 1.00 41.75 251 GLU A O 1
ATOM 1863 N N . ILE A 1 252 ? 23.271 -1.005 -44.415 1.00 45.44 252 ILE A N 1
ATOM 1864 C CA . ILE A 1 252 ? 22.976 -1.848 -43.245 1.00 45.44 252 ILE A CA 1
ATOM 1865 C C . ILE A 1 252 ? 23.368 -3.299 -43.575 1.00 45.44 252 ILE A C 1
ATOM 1867 O O . ILE A 1 252 ? 22.871 -3.818 -44.575 1.00 45.44 252 ILE A O 1
ATOM 1871 N N . PRO A 1 253 ? 24.174 -3.994 -42.748 1.00 55.12 253 PRO A N 1
ATOM 1872 C CA . PRO A 1 253 ? 24.225 -5.446 -42.754 1.00 55.12 253 PRO A CA 1
ATOM 1873 C C . PRO A 1 253 ? 23.113 -6.023 -41.870 1.00 55.12 253 PRO A C 1
ATOM 1875 O O . PRO A 1 253 ? 22.968 -5.683 -40.696 1.00 55.12 253 PRO A O 1
ATOM 1878 N N . GLU A 1 254 ? 22.341 -6.906 -42.489 1.00 53.62 254 GLU A N 1
ATOM 1879 C CA . GLU A 1 254 ? 21.338 -7.799 -41.918 1.00 53.62 254 GLU A CA 1
ATOM 1880 C C . GLU A 1 254 ? 21.972 -8.684 -40.828 1.00 53.62 254 GLU A C 1
ATOM 1882 O O . GLU A 1 254 ? 22.890 -9.458 -41.106 1.00 53.62 254 GLU A O 1
ATOM 1887 N N . LEU A 1 255 ? 21.521 -8.538 -39.577 1.00 55.12 255 LEU A N 1
ATOM 1888 C CA . LEU A 1 255 ? 21.939 -9.383 -38.458 1.00 55.12 255 LEU A CA 1
ATOM 1889 C C . LEU A 1 255 ? 20.714 -9.828 -37.647 1.00 55.12 255 LEU A C 1
ATOM 1891 O O . LEU A 1 255 ? 20.163 -9.065 -36.858 1.00 55.12 255 LEU A O 1
ATOM 1895 N N . ASP A 1 256 ? 20.321 -11.066 -37.935 1.00 46.22 256 ASP A N 1
ATOM 1896 C CA . ASP A 1 256 ? 19.690 -12.092 -37.096 1.00 46.22 256 ASP A CA 1
ATOM 1897 C C . ASP A 1 256 ? 18.913 -11.609 -35.853 1.00 46.22 256 ASP A C 1
ATOM 1899 O O . ASP A 1 256 ? 19.457 -11.355 -34.775 1.00 46.22 256 ASP A O 1
ATOM 1903 N N . ASP A 1 257 ? 17.594 -11.520 -36.031 1.00 44.59 257 ASP A N 1
ATOM 1904 C CA . ASP A 1 257 ? 16.603 -11.194 -35.013 1.00 44.59 257 ASP A CA 1
ATOM 1905 C C . ASP A 1 257 ? 16.162 -12.470 -34.281 1.00 44.59 257 ASP A C 1
ATOM 1907 O O . ASP A 1 257 ? 15.332 -13.247 -34.749 1.00 44.59 257 ASP A O 1
ATOM 1911 N N . THR A 1 258 ? 16.739 -12.705 -33.105 1.00 50.38 258 THR A N 1
ATOM 1912 C CA . THR A 1 258 ? 16.096 -13.522 -32.065 1.00 50.38 258 THR A CA 1
ATOM 1913 C C . THR A 1 258 ? 16.089 -12.738 -30.759 1.00 50.38 258 THR A C 1
ATOM 1915 O O . THR A 1 258 ? 16.693 -13.128 -29.758 1.00 50.38 258 THR A O 1
ATOM 1918 N N . ARG A 1 259 ? 15.444 -11.565 -30.770 1.00 41.09 259 ARG A N 1
ATOM 1919 C CA . ARG A 1 259 ? 15.210 -10.783 -29.553 1.00 41.09 259 ARG A CA 1
ATOM 1920 C C . ARG A 1 259 ? 13.855 -11.176 -28.946 1.00 41.09 259 ARG A C 1
ATOM 1922 O O . ARG A 1 259 ? 12.868 -11.249 -29.675 1.00 41.09 259 ARG A O 1
ATOM 1929 N N . PRO A 1 260 ? 13.763 -11.432 -27.627 1.00 40.53 260 PRO A N 1
ATOM 1930 C CA . PRO A 1 260 ? 12.474 -11.630 -26.979 1.00 40.53 260 PRO A CA 1
ATOM 1931 C C . PRO A 1 260 ? 11.628 -10.376 -27.191 1.00 40.53 260 PRO A C 1
ATOM 1933 O O . PRO A 1 260 ? 12.101 -9.259 -26.980 1.00 40.53 260 PRO A O 1
ATOM 1936 N N . VAL A 1 261 ? 10.397 -10.589 -27.655 1.00 41.84 261 VAL A N 1
ATOM 1937 C CA . VAL A 1 261 ? 9.403 -9.560 -27.956 1.00 41.84 261 VAL A CA 1
ATOM 1938 C C . VAL A 1 261 ? 9.267 -8.632 -26.752 1.00 41.84 261 VAL A C 1
ATOM 1940 O O . VAL A 1 261 ? 8.609 -8.947 -25.763 1.00 41.84 261 VAL A O 1
ATOM 1943 N N . GLN A 1 262 ? 9.917 -7.474 -26.836 1.00 40.69 262 GLN A N 1
ATOM 1944 C CA . GLN A 1 262 ? 9.689 -6.359 -25.939 1.00 40.69 262 GLN A CA 1
ATOM 1945 C C . GLN A 1 262 ? 8.304 -5.828 -26.298 1.00 40.69 262 GLN A C 1
ATOM 1947 O O . GLN A 1 262 ? 8.139 -5.074 -27.255 1.00 40.69 262 GLN A O 1
ATOM 1952 N N . GLN A 1 263 ? 7.287 -6.313 -25.590 1.00 43.59 263 GLN A N 1
ATOM 1953 C CA . GLN A 1 263 ? 5.917 -5.865 -25.767 1.00 43.59 263 GLN A CA 1
ATOM 1954 C C . GLN A 1 263 ? 5.830 -4.428 -25.244 1.00 43.59 263 GLN A C 1
ATOM 1956 O O . GLN A 1 263 ? 5.632 -4.178 -24.058 1.00 43.59 263 GLN A O 1
ATOM 1961 N N . VAL A 1 264 ? 6.077 -3.478 -26.144 1.00 38.72 264 VAL A N 1
ATOM 1962 C CA . VAL A 1 264 ? 5.852 -2.055 -25.921 1.00 38.72 264 VAL A CA 1
ATOM 1963 C C . VAL A 1 264 ? 4.344 -1.877 -25.785 1.00 38.72 264 VAL A C 1
ATOM 1965 O O . VAL A 1 264 ? 3.609 -1.927 -26.767 1.00 38.72 264 VAL A O 1
ATOM 1968 N N . CYS A 1 265 ? 3.868 -1.731 -24.554 1.00 48.12 265 CYS A N 1
ATOM 1969 C CA . CYS A 1 265 ? 2.511 -1.271 -24.302 1.00 48.12 265 CYS A CA 1
ATOM 1970 C C . CYS A 1 265 ? 2.494 0.248 -24.516 1.00 48.12 265 CYS A C 1
ATOM 1972 O O . CYS A 1 265 ? 3.030 0.992 -23.696 1.00 48.12 265 CYS A O 1
ATOM 1974 N N . GLU A 1 266 ? 1.914 0.710 -25.626 1.00 38.66 266 GLU A N 1
ATOM 1975 C CA . GLU A 1 266 ? 1.564 2.124 -25.800 1.00 38.66 266 GLU A CA 1
ATOM 1976 C C . GLU A 1 266 ? 0.566 2.560 -24.713 1.00 38.66 266 GLU A C 1
ATOM 1978 O O . GLU A 1 266 ? -0.299 1.793 -24.279 1.00 38.66 266 GLU A O 1
ATOM 1983 N N . ALA A 1 267 ? 0.707 3.807 -24.261 1.00 47.28 267 ALA A N 1
ATOM 1984 C CA . ALA A 1 267 ? 0.048 4.377 -23.084 1.00 47.28 267 ALA A CA 1
ATOM 1985 C C . ALA A 1 267 ? -1.492 4.503 -23.173 1.00 47.28 267 ALA A C 1
ATOM 1987 O O . ALA A 1 267 ? -2.116 4.915 -22.198 1.00 47.28 267 ALA A O 1
ATOM 1988 N N . ASP A 1 268 ? -2.117 4.102 -24.284 1.00 49.47 268 ASP A N 1
ATOM 1989 C CA . ASP A 1 268 ? -3.555 4.280 -24.542 1.00 49.47 268 ASP A CA 1
ATOM 1990 C C . ASP A 1 268 ? -4.417 3.027 -24.293 1.00 49.47 268 ASP A C 1
ATOM 1992 O O . ASP A 1 268 ? -5.627 3.030 -24.521 1.00 49.47 268 ASP A O 1
ATOM 1996 N N . GLY A 1 269 ? -3.837 1.932 -23.790 1.00 48.84 269 GLY A N 1
ATOM 1997 C CA . GLY A 1 269 ? -4.613 0.808 -23.246 1.00 48.84 269 GLY A CA 1
ATOM 1998 C C . GLY A 1 269 ? -5.526 0.074 -24.241 1.00 48.84 269 GLY A C 1
ATOM 1999 O O . GLY A 1 269 ? -6.394 -0.690 -23.816 1.00 48.84 269 GLY A O 1
ATOM 2000 N N . HIS A 1 270 ? -5.346 0.252 -25.551 1.00 36.34 270 HIS A N 1
ATOM 2001 C CA . HIS A 1 270 ? -5.966 -0.611 -26.552 1.00 36.34 270 HIS A CA 1
ATOM 2002 C C . HIS A 1 270 ? -5.055 -1.797 -26.861 1.00 36.34 270 HIS A C 1
ATOM 2004 O O . HIS A 1 270 ? -3.945 -1.654 -27.364 1.00 36.34 270 HIS A O 1
ATOM 2010 N N . SER A 1 271 ? -5.551 -3.000 -26.568 1.00 35.06 271 SER A N 1
ATOM 2011 C CA . SER A 1 271 ? -4.954 -4.235 -27.060 1.00 35.06 271 SER A CA 1
ATOM 2012 C C . SER A 1 271 ? -5.093 -4.247 -28.582 1.00 35.06 271 SER A C 1
ATOM 2014 O O . SER A 1 271 ? -6.175 -4.516 -29.110 1.00 35.06 271 SER A O 1
ATOM 2016 N N . ILE A 1 272 ? -4.010 -3.942 -29.299 1.00 40.66 272 ILE A N 1
ATOM 2017 C CA . ILE A 1 272 ? -3.935 -4.231 -30.728 1.00 40.66 272 ILE A CA 1
ATOM 2018 C C . ILE A 1 272 ? -3.863 -5.753 -30.837 1.00 40.66 272 ILE A C 1
ATOM 2020 O O . ILE A 1 272 ? -2.793 -6.358 -30.796 1.00 40.66 272 ILE A O 1
ATOM 2024 N N . ARG A 1 273 ? -5.028 -6.400 -30.950 1.00 48.09 273 ARG A N 1
ATOM 2025 C CA . ARG A 1 273 ? -5.074 -7.708 -31.600 1.00 48.09 273 ARG A CA 1
ATOM 2026 C C . ARG A 1 273 ? -4.432 -7.511 -32.975 1.00 48.09 273 ARG A C 1
ATOM 2028 O O . ARG A 1 273 ? -4.859 -6.591 -33.679 1.00 48.09 273 ARG A O 1
ATOM 2035 N N . PRO A 1 274 ? -3.439 -8.325 -33.376 1.00 51.72 274 PRO A N 1
ATOM 2036 C CA . PRO A 1 274 ? -2.980 -8.296 -34.755 1.00 51.72 274 PRO A CA 1
ATOM 2037 C C . PRO A 1 274 ? -4.214 -8.459 -35.653 1.00 51.72 274 PRO A C 1
ATOM 2039 O O . PRO A 1 274 ? -5.090 -9.270 -35.318 1.00 51.72 274 PRO A O 1
ATOM 2042 N N . PRO A 1 275 ? -4.353 -7.660 -36.727 1.00 47.31 275 PRO A N 1
ATOM 2043 C CA . PRO A 1 275 ? -5.487 -7.784 -37.624 1.00 47.31 275 PRO A CA 1
ATOM 2044 C C . PRO A 1 275 ? -5.582 -9.246 -38.052 1.00 47.31 275 PRO A C 1
ATOM 2046 O O . PRO A 1 275 ? -4.614 -9.819 -38.552 1.00 47.31 275 PRO A O 1
ATOM 2049 N N . LEU A 1 276 ? -6.738 -9.857 -37.788 1.00 48.22 276 LEU A N 1
ATOM 2050 C CA . LEU A 1 276 ? -7.095 -11.159 -38.332 1.00 48.22 276 LEU A CA 1
ATOM 2051 C C . LEU A 1 276 ? -6.913 -11.057 -39.844 1.00 48.22 276 LEU A C 1
ATOM 2053 O O . LEU A 1 276 ? -7.711 -10.415 -40.525 1.00 48.22 276 LEU A O 1
ATOM 2057 N N . VAL A 1 277 ? -5.833 -11.653 -40.347 1.00 60.22 277 VAL A N 1
ATOM 2058 C CA . VAL A 1 277 ? -5.649 -11.878 -41.774 1.00 60.22 277 VAL A CA 1
ATOM 2059 C C . VAL A 1 277 ? -6.883 -12.659 -42.225 1.00 60.22 277 VAL A C 1
ATOM 2061 O O . VAL A 1 277 ? -7.143 -13.730 -41.667 1.00 60.22 277 VAL A O 1
ATOM 2064 N N . PRO A 1 278 ? -7.684 -12.141 -43.171 1.00 52.22 278 PRO A N 1
ATOM 2065 C CA . PRO A 1 278 ? -8.796 -12.894 -43.719 1.00 52.22 278 PRO A CA 1
ATOM 2066 C C . PRO A 1 278 ? -8.232 -14.180 -44.319 1.00 52.22 278 PRO A C 1
ATOM 2068 O O . PRO A 1 278 ? -7.470 -14.139 -45.285 1.00 52.22 278 PRO A O 1
ATOM 2071 N N . LEU A 1 279 ? -8.571 -15.324 -43.724 1.00 53.19 279 LEU A N 1
ATOM 2072 C CA . LEU A 1 279 ? -8.372 -16.614 -44.368 1.00 53.19 279 LEU A CA 1
ATOM 2073 C C . LEU A 1 279 ? -9.181 -16.572 -45.665 1.00 53.19 279 LEU A C 1
ATOM 2075 O O . LEU A 1 279 ? -10.410 -16.486 -45.639 1.00 53.19 279 LEU A O 1
ATOM 2079 N N . GLY A 1 280 ? -8.466 -16.540 -46.789 1.00 60.69 280 GLY A N 1
ATOM 2080 C CA . GLY A 1 280 ? -9.060 -16.584 -48.116 1.00 60.69 280 GLY A CA 1
ATOM 2081 C C . GLY A 1 280 ? -9.948 -17.823 -48.282 1.00 60.69 280 GLY A C 1
ATOM 2082 O O . GLY A 1 280 ? -9.759 -18.821 -47.580 1.00 60.69 280 GLY A O 1
ATOM 2083 N N . PRO A 1 281 ? -10.933 -17.770 -49.191 1.00 54.94 281 PRO A N 1
ATOM 2084 C CA . PRO A 1 281 ? -11.841 -18.881 -49.421 1.00 54.94 281 PRO A CA 1
ATOM 2085 C C . PRO A 1 281 ? -11.049 -20.115 -49.859 1.00 54.94 281 PRO A C 1
ATOM 2087 O O . PRO A 1 281 ? -10.410 -20.125 -50.908 1.00 54.94 281 PRO A O 1
ATOM 2090 N N . HIS A 1 282 ? -11.100 -21.156 -49.032 1.00 46.56 282 HIS A N 1
ATOM 2091 C CA . HIS A 1 282 ? -10.668 -22.495 -49.402 1.00 46.56 282 HIS A CA 1
ATOM 2092 C C . HIS A 1 282 ? -11.560 -22.976 -50.556 1.00 46.56 282 HIS A C 1
ATOM 2094 O O . HIS A 1 282 ? -12.750 -23.232 -50.361 1.00 46.56 282 HIS A O 1
ATOM 2100 N N . GLU A 1 283 ? -10.994 -23.077 -51.760 1.00 48.66 283 GLU A N 1
ATOM 2101 C CA . GLU A 1 283 ? -11.599 -23.823 -52.861 1.00 48.66 283 GLU A CA 1
ATOM 2102 C C . GLU A 1 283 ? -11.808 -25.280 -52.424 1.00 48.66 283 GLU A C 1
ATOM 2104 O O . GLU A 1 283 ? -10.865 -25.997 -52.081 1.00 48.66 283 GLU A O 1
ATOM 2109 N N . LEU A 1 284 ? -13.069 -25.712 -52.422 1.00 53.03 284 LEU A N 1
ATOM 2110 C CA . LEU A 1 284 ? -13.459 -27.112 -52.300 1.00 53.03 284 LEU A CA 1
ATOM 2111 C C . LEU A 1 284 ? -13.265 -27.791 -53.666 1.00 53.03 284 LEU A C 1
ATOM 2113 O O . LEU A 1 284 ? -13.874 -27.345 -54.643 1.00 53.03 284 LEU A O 1
ATOM 2117 N N . PRO A 1 285 ? -12.480 -28.879 -53.770 1.00 54.22 285 PRO A N 1
ATOM 2118 C CA . PRO A 1 285 ? -12.400 -29.636 -55.009 1.00 54.22 285 PRO A CA 1
ATOM 2119 C C . PRO A 1 285 ? -13.752 -30.294 -55.304 1.00 54.22 285 PRO A C 1
ATOM 2121 O O . PRO A 1 285 ? -14.267 -31.110 -54.541 1.00 54.22 285 PRO A O 1
ATOM 2124 N N . SER A 1 286 ? -14.323 -29.906 -56.442 1.00 58.19 286 SER A N 1
ATOM 2125 C CA . SER A 1 286 ? -15.497 -30.531 -57.042 1.00 58.19 286 SER A CA 1
ATOM 2126 C C . SER A 1 286 ? -15.092 -31.823 -57.755 1.00 58.19 286 SER A C 1
ATOM 2128 O O . SER A 1 286 ? -14.309 -31.791 -58.700 1.00 58.19 286 SER A O 1
ATOM 2130 N N . GLY A 1 287 ? -15.654 -32.951 -57.326 1.00 49.56 287 GLY A N 1
ATOM 2131 C CA . GLY A 1 287 ? -15.557 -34.253 -57.997 1.00 49.56 287 GLY A CA 1
ATOM 2132 C C . GLY A 1 287 ? -15.638 -35.384 -56.968 1.00 49.56 287 GLY A C 1
ATOM 2133 O O . GLY A 1 287 ? -14.966 -35.327 -55.953 1.00 49.56 287 GLY A O 1
ATOM 2134 N N . ALA A 1 288 ? -16.433 -36.438 -57.101 1.00 44.56 288 ALA A N 1
ATOM 2135 C CA . ALA A 1 288 ? -17.261 -36.907 -58.192 1.00 44.56 288 ALA A CA 1
ATOM 2136 C C . ALA A 1 288 ? -18.353 -37.807 -57.587 1.00 44.56 288 ALA A C 1
ATOM 2138 O O . ALA A 1 288 ? -18.066 -38.633 -56.723 1.00 44.56 288 ALA A O 1
ATOM 2139 N N . TRP A 1 289 ? -19.588 -37.669 -58.064 1.00 48.78 289 TRP A N 1
ATOM 2140 C CA . TRP A 1 289 ? -20.588 -38.729 -57.981 1.00 48.78 289 TRP A CA 1
ATOM 2141 C C . TRP A 1 289 ? -20.709 -39.319 -59.381 1.00 48.78 289 TRP A C 1
ATOM 2143 O O . TRP A 1 289 ? -21.130 -38.629 -60.308 1.00 48.78 289 TRP A O 1
ATOM 2153 N N . ALA A 1 290 ? -20.313 -40.577 -59.533 1.00 53.16 290 ALA A N 1
ATOM 2154 C CA . ALA A 1 290 ? -20.653 -41.399 -60.681 1.00 53.16 290 ALA A CA 1
ATOM 2155 C C . ALA A 1 290 ? -20.999 -42.802 -60.166 1.00 53.16 290 ALA A C 1
ATOM 2157 O O . ALA A 1 290 ? -20.149 -43.456 -59.569 1.00 53.16 290 ALA A O 1
ATOM 2158 N N . LEU A 1 291 ? -22.287 -43.121 -60.346 1.00 51.06 291 LEU A N 1
ATOM 2159 C CA . LEU A 1 291 ? -22.965 -44.412 -60.548 1.00 51.06 291 LEU A CA 1
ATOM 2160 C C . LEU A 1 291 ? -22.274 -45.699 -60.074 1.00 51.06 291 LEU A C 1
AT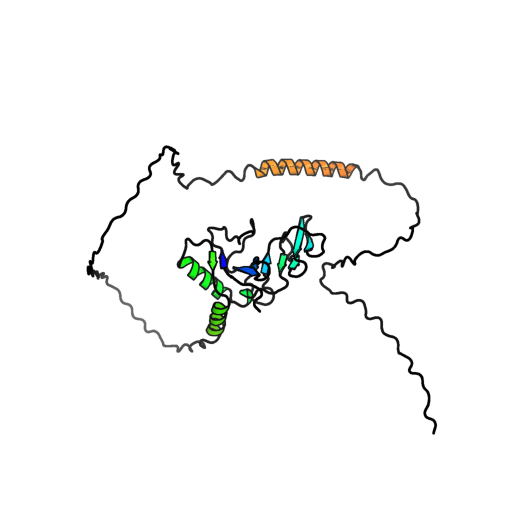OM 2162 O O . LEU A 1 291 ? -21.226 -46.061 -60.649 1.00 51.06 291 LEU A O 1
#

=== Feature glossary ===
Legend for the data blocks above and below:

— What the protein is —

Sequence gives the chain of amino acids in standard one-letter code (A=alanine, C=cysteine, …, Y=tyrosine), read N→C. It is the only feature that is directly encoded by the gene; all structural features are derived from the folded form of this sequence.

The annotation block draws on four external resources. InterPro: which protein families and domains the sequence belongs to. GO: standardized terms for what the protein does, what process it participates in, and where in the cell it acts. CATH: which structural fold it has in the CATH hierarchy. Organism: the species of origin.

— Where its atoms are —

Atomic coordinates in PDBx/mmCIF format — the same representation the Protein Data Bank distributes. Each line of the _atom_site loop places one backbone atom in Cartesian space (units: ångströms, origin: arbitrary).

Six rendered views show the 3D structure from the faces of a cube — i.e. along ±x, ±y, ±z. Rendering representation is drawn randomly per protein from cartoon (secondary-structure ribbons), sticks (backbone bonds), or molecular surface; coloring is either N→C rainbow (blue at the N-terminus through red at the C-terminus) or one color per chain.

— Local backbone conformation —

DSSP 8-state secondary structure assigns each residue one of H (α-helix), G (3₁₀-helix), I (π-helix), E (extended β-strand), B (isolated β-bridge), T (hydrogen-bonded turn), S (bend), or '-' (coil). The assignment is computed from backbone hydrogen-bond geometry via the Kabsch–Sander algorithm.

P-SEA three-state annotation labels each residue as helix, strand, or coil based purely on the geometry of the Cα trace. It serves as a fallback when the full backbone (and thus DSSP) is unavailable.

φ (phi) and ψ (psi) are the two rotatable backbone dihedrals per residue: φ is the C(i-1)–N–Cα–C torsion, ψ is the N–Cα–C–N(i+1) torsion, both in degrees on (−180°, 180°]. α-helical residues cluster near (−60°, −45°); β-strand residues near (−120°, +130°). A Ramachandran plot is simply a scatter of (φ, ψ) for every residue.

— Global shape and packing —

Radius of gyration (Rg) is the root-mean-square distance of Cα atoms from their centroid — a single number for overall size and compactness. A globular domain of N residues has Rg ≈ 2.2·N^0.38 Å; an extended or disordered chain has a much larger Rg. The Cα contact count is the number of residue pairs whose Cα atoms are within 8 Å and are more than four positions apart in sequence — a standard proxy for tertiary packing density. The bounding box is the smallest axis-aligned box enclosing all Cα atoms.

Accessible surface area quantifies burial. A residue with SASA near zero is packed into the hydrophobic core; one with SASA >100 Å² sits on the surface. Computed here via the Shrake–Rupley numerical algorithm with a 1.4 Å probe.

The contact map is a binary N×N matrix image: pixel (i, j) is dark where Cα_i and Cα_j are within 8 Å and |i−j|>4. Because the |i−j|>4 filter removes local helical contacts, off-diagonal stripes parallel to the main diagonal indicate parallel β-sheets; stripes perpendicular to it indicate antiparallel β-sheets. The Ramachandran plot scatters every residue's (φ, ψ) pair against the sterically allowed regions. The PAE heatmap renders the predicted-aligned-error matrix.

— Structural neighborhood —

A 3Di character summarizes, for each residue, the relative orientation of the Cα frame of its nearest spatial neighbor. Because it encodes fold topology rather than chemistry, 3Di alignments detect remote structural similarity that sequence alignment misses.

Structural nearest neighbors (via Foldseek easy-search vs the PDB). Reported per hit: target PDB id, E-value, and alignment TM-score. A TM-score above ~0.5 is the conventional threshold for 'same fold'.

— Confidence and disorder —

For AlphaFold models, the B-factor field carries pLDDT — the model's own estimate of local accuracy on a 0–100 scale. Regions with pLDDT<50 should be treated as essentially unmodeled; they often correspond to intrinsically disordered segments.

B-factor (Debye–Waller factor) reflects atomic displacement in the crystal lattice. It is an experimental observable (units Å²), not a prediction; low values mean the atom is pinned down, high values mean it moves or is heterogeneous across the crystal.

Predicted Aligned Error (PAE) is an AlphaFold confidence matrix: entry (i, j) is the expected error in the position of residue j, in ångströms, when the prediction is superimposed on the true structure at residue i. Low PAE within a block of residues means that block is internally rigid and well-predicted; high PAE between two blocks means their relative placement is uncertain even if each block individually is confident.